Protein 2D1X (pdb70)

Foldseek 3Di:
DVFAWKWFFCAWDDDPDLQADTDHGRWMWTPWDCPDQAWIWTDTPRHTHIDGPVRIGTDD/DQAWKWFFCAFDDAPDLQDDTDHGGWMWTPWACPDPAWIWTDTPRHTHIDGPVRIGTDD/DVVPDPPDQAFKWFFCAWDDDPDLQADTDHGGWMWTPWDDPDQFWIWTDTPNRTHIDGPVRIGGDD/DFAWKWFFCAWDDDPDLQADTDHGRWMWTPWAPPDDFWIWTDTPRHTHIDGPVRIGTDD/DDDDDDDDD/DDDDDDDDD

Nearest PDB structures (foldseek):
  2d1x-assembly1_A  TM=1.017E+00  e=1.044E-11  Homo sapiens
  2d1x-assembly2_C  TM=9.959E-01  e=6.341E-11  Homo sapiens
  5nxj-assembly6_F  TM=9.902E-01  e=7.158E-10  Mus musculus
  3ulr-assembly1_B  TM=9.628E-01  e=5.400E-10  Mus musculus
  1x69-assembly1_A  TM=9.406E-01  e=1.408E-09  Homo sapiens

Solvent-accessible surface area: 13620 Å² total; per-residue (Å²): 166,142,105,28,77,19,1,12,3,71,69,53,8,76,29,18,28,106,38,11,3,36,3,67,58,114,27,98,0,20,17,7,47,67,37,36,54,9,8,20,27,0,17,2,123,38,112,29,0,25,0,0,13,53,5,12,84,84,135,223,180,109,50,66,16,0,19,4,66,64,52,9,77,24,26,32,152,85,18,3,38,2,68,57,123,30,89,0,20,59,9,73,100,87,63,136,14,11,30,77,0,45,3,119,72,166,116,3,29,0,0,10,60,1,9,81,79,133,165,82,135,69,25,70,84,138,99,112,38,79,18,1,18,3,71,70,53,9,68,28,25,31,103,30,13,2,39,2,66,56,118,28,97,0,18,22,10,59,100,78,76,150,10,5,32,28,0,22,2,122,43,118,10,0,8,0,0,10,51,4,11,78,89,140,160,169,114,41,72,18,1,13,3,70,69,53,9,80,24,25,32,156,89,20,3,36,2,70,60,116,29,93,0,19,58,10,68,100,81,61,147,12,11,31,85,0,46,2,129,73,174,114,4,43,0,0,12,62,0,11,73,81,132,169,136,31,54,34,0,37,54,47,108,152,28,51,27,1,35,58,47,112

Structure (mmCIF, N/CA/C/O backbone):
data_2D1X
#
_entry.id   2D1X
#
_cell.length_a   71.450
_cell.length_b   132.140
_cell.length_c   61.200
_cell.angle_alpha   90.00
_cell.angle_beta   90.00
_cell.angle_gamma   90.00
#
_symmetry.space_group_name_H-M   'C 2 2 21'
#
loop_
_entity.id
_entity.type
_entity.pdbx_description
1 polymer 'cortactin isoform a'
2 polymer 'proline rich region from development and differentiation enhancing factor 1'
3 non-polymer 'SULFATE ION'
4 water water
#
loop_
_atom_site.group_PDB
_atom_site.id
_atom_site.type_symbol
_atom_site.label_atom_id
_atom_site.label_alt_id
_atom_site.label_comp_id
_atom_site.label_asym_id
_atom_site.label_entity_id
_atom_site.label_seq_id
_atom_site.pdbx_PDB_ins_code
_atom_site.Cartn_x
_atom_site.Cartn_y
_atom_site.Cartn_z
_atom_site.occupancy
_atom_site.B_iso_or_equiv
_atom_site.auth_seq_id
_atom_site.auth_comp_id
_atom_site.auth_asym_id
_atom_site.auth_atom_id
_atom_site.pdbx_PDB_model_num
ATOM 1 N N . ASN A 1 7 ? 12.507 34.468 15.899 1.00 60.40 2 ASN A N 1
ATOM 2 C CA . ASN A 1 7 ? 13.444 34.918 14.832 1.00 59.52 2 ASN A CA 1
ATOM 3 C C . ASN A 1 7 ? 14.524 35.838 15.400 1.00 57.72 2 ASN A C 1
ATOM 4 O O . ASN A 1 7 ? 14.224 36.778 16.138 1.00 58.70 2 ASN A O 1
ATOM 9 N N . ASP A 1 8 ? 15.779 35.566 15.051 1.00 55.24 3 ASP A N 1
ATOM 10 C CA . ASP A 1 8 ? 16.903 36.361 15.542 1.00 52.44 3 ASP A CA 1
ATOM 11 C C . ASP A 1 8 ? 16.691 37.855 15.335 1.00 48.71 3 ASP A C 1
ATOM 12 O O . ASP A 1 8 ? 17.100 38.664 16.169 1.00 48.21 3 ASP A O 1
ATOM 17 N N . LEU A 1 9 ? 16.063 38.221 14.219 1.00 43.92 4 LEU A N 1
ATOM 18 C CA . LEU A 1 9 ? 15.812 39.629 13.930 1.00 39.14 4 LEU A CA 1
ATOM 19 C C . LEU A 1 9 ? 14.469 40.094 14.492 1.00 37.99 4 LEU A C 1
ATOM 20 O O . LEU A 1 9 ? 14.211 41.295 14.565 1.00 37.27 4 LEU A O 1
ATOM 25 N N . GLY A 1 10 ? 13.620 39.143 14.885 1.00 34.73 5 GLY A N 1
ATOM 26 C CA . GLY A 1 10 ? 12.321 39.486 15.438 1.00 32.07 5 GLY A CA 1
ATOM 27 C C . GLY A 1 10 ? 11.504 40.382 14.526 1.00 31.53 5 GLY A C 1
ATOM 28 O O . GLY A 1 10 ? 11.508 40.210 13.305 1.00 32.40 5 GLY A O 1
ATOM 29 N N . ILE A 1 11 ? 10.790 41.339 15.105 1.00 29.62 6 ILE A N 1
ATOM 30 C CA . ILE A 1 11 ? 9.981 42.249 14.300 1.00 29.42 6 ILE A CA 1
ATOM 31 C C . ILE A 1 11 ? 10.898 43.275 13.634 1.00 30.31 6 ILE A C 1
ATOM 32 O O . ILE A 1 11 ? 11.663 43.965 14.317 1.00 30.19 6 ILE A O 1
ATOM 37 N N . THR A 1 12 ? 10.816 43.372 12.308 1.00 28.65 7 THR A N 1
ATOM 38 C CA . THR A 1 12 ? 11.653 44.299 11.552 1.00 29.23 7 THR A CA 1
ATOM 39 C C . THR A 1 12 ? 10.844 45.366 10.821 1.00 28.96 7 THR A C 1
ATOM 40 O O . THR A 1 12 ? 9.643 45.213 10.591 1.00 27.90 7 THR A O 1
ATOM 44 N N . ALA A 1 13 ? 11.526 46.441 10.438 1.00 28.38 8 ALA A N 1
ATOM 45 C CA . ALA A 1 13 ? 10.892 47.539 9.720 1.00 27.31 8 ALA A CA 1
ATOM 46 C C . ALA A 1 13 ? 11.934 48.303 8.924 1.00 27.02 8 ALA A C 1
ATOM 47 O O . ALA A 1 13 ? 13.139 48.156 9.153 1.00 26.43 8 ALA A O 1
ATOM 49 N N . VAL A 1 14 ? 11.462 49.122 7.991 1.00 26.60 9 VAL A N 1
ATOM 50 C CA . VAL A 1 14 ? 12.340 49.937 7.169 1.00 27.98 9 VAL A CA 1
ATOM 51 C C . VAL A 1 14 ? 12.070 51.412 7.463 1.00 28.89 9 VAL A 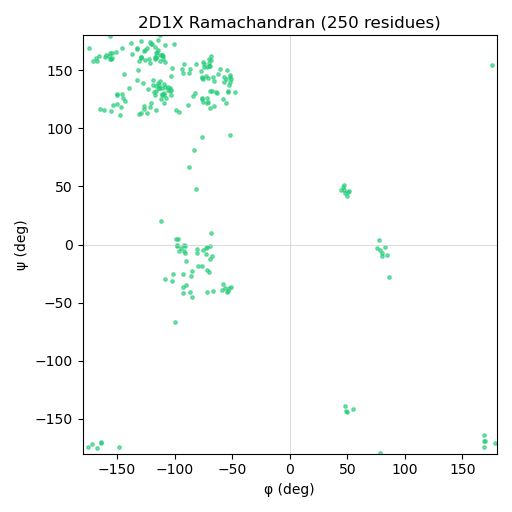C 1
ATOM 52 O O . VAL A 1 14 ? 10.918 51.846 7.508 1.00 30.65 9 VAL A O 1
ATOM 56 N N . ALA A 1 15 ? 13.138 52.172 7.691 1.00 27.67 10 ALA A N 1
ATOM 57 C CA . ALA A 1 15 ? 13.016 53.595 7.972 1.00 25.92 10 ALA A CA 1
ATOM 58 C C . ALA A 1 15 ? 12.437 54.338 6.773 1.00 25.38 10 ALA A C 1
ATOM 59 O O . ALA A 1 15 ? 12.893 54.160 5.641 1.00 23.98 10 ALA A O 1
ATOM 61 N N . LEU A 1 16 ? 11.434 55.173 7.036 1.00 25.08 11 LEU A N 1
ATOM 62 C CA . LEU A 1 16 ? 10.780 55.973 6.004 1.00 26.58 11 LEU A CA 1
ATOM 63 C C . LEU A 1 16 ? 11.481 57.328 5.848 1.00 28.80 11 LEU A C 1
ATOM 64 O O . LEU A 1 16 ? 11.589 57.865 4.746 1.00 30.19 11 LEU A O 1
ATOM 69 N N . TYR A 1 17 ? 11.971 57.868 6.960 1.00 30.55 12 TYR A N 1
ATOM 70 C CA . TYR A 1 17 ? 12.619 59.173 6.961 1.00 29.64 12 TYR A CA 1
ATOM 71 C C . TYR A 1 17 ? 13.863 59.192 7.827 1.00 29.97 12 TYR A C 1
ATOM 72 O O . TYR A 1 17 ? 14.152 58.233 8.543 1.00 29.81 12 TYR A O 1
ATOM 81 N N . ASP A 1 18 ? 14.589 60.304 7.767 1.00 30.98 13 ASP A N 1
ATOM 82 C CA . ASP A 1 18 ? 15.782 60.479 8.578 1.00 32.17 13 ASP A CA 1
ATOM 83 C C . ASP A 1 18 ? 15.354 60.783 10.007 1.00 32.12 13 ASP A C 1
ATOM 84 O O . ASP A 1 18 ? 14.345 61.460 10.238 1.00 29.20 13 ASP A O 1
ATOM 89 N N . TYR A 1 19 ? 16.115 60.263 10.964 1.00 31.54 14 TYR A N 1
ATOM 90 C CA . TYR A 1 19 ? 15.857 60.540 12.367 1.00 30.86 14 TYR A CA 1
ATOM 91 C C . TYR A 1 19 ? 17.185 60.592 13.101 1.00 30.48 14 TYR A C 1
ATOM 92 O O . TYR A 1 19 ? 18.011 59.695 12.967 1.00 29.20 14 TYR A O 1
ATOM 101 N N . GLN A 1 20 ? 17.383 61.663 13.859 1.00 31.43 15 GLN A N 1
ATOM 102 C CA . GLN A 1 20 ? 18.601 61.860 14.634 1.00 31.84 15 GLN A CA 1
ATOM 103 C C . GLN A 1 20 ? 18.308 61.696 16.114 1.00 30.96 15 GLN A C 1
ATOM 104 O O . GLN A 1 20 ? 17.473 62.410 16.673 1.00 29.50 15 GLN A O 1
ATOM 110 N N . ALA A 1 21 ? 19.001 60.754 16.743 1.00 30.39 16 ALA A N 1
ATOM 111 C CA . ALA A 1 21 ? 18.829 60.504 18.162 1.00 31.53 16 ALA A CA 1
ATOM 112 C C . ALA A 1 21 ? 19.029 61.811 18.915 1.00 33.18 16 ALA A C 1
ATOM 113 O O . ALA A 1 21 ? 19.987 62.536 18.663 1.00 32.37 16 ALA A O 1
ATOM 115 N N . ALA A 1 22 ? 18.113 62.116 19.825 1.00 37.31 17 ALA A N 1
ATOM 116 C CA . ALA A 1 22 ? 18.197 63.339 20.615 1.00 40.65 17 ALA A CA 1
ATOM 117 C C . ALA A 1 22 ? 18.474 62.954 22.055 1.00 43.78 17 ALA A C 1
ATOM 118 O O . ALA A 1 22 ? 18.231 63.734 22.976 1.00 45.55 17 ALA A O 1
ATOM 120 N N . GLY A 1 23 ? 18.982 61.737 22.234 1.00 46.06 18 GLY A N 1
ATOM 121 C CA . GLY A 1 23 ? 19.293 61.231 23.557 1.00 47.15 18 GLY A CA 1
ATOM 122 C C . GLY A 1 23 ? 20.050 59.920 23.457 1.00 48.43 18 GLY A C 1
ATOM 123 O O . GLY A 1 23 ? 19.979 59.230 22.438 1.00 48.29 18 GLY A O 1
ATOM 124 N N . ASP A 1 24 ? 20.776 59.572 24.513 1.00 49.28 19 ASP A N 1
ATOM 125 C CA . ASP A 1 24 ? 21.550 58.335 24.534 1.00 49.76 19 ASP A CA 1
ATOM 126 C C . ASP A 1 24 ? 20.638 57.105 24.582 1.00 47.00 19 ASP A C 1
ATOM 127 O O . ASP A 1 24 ? 21.087 55.977 24.374 1.00 48.93 19 ASP A O 1
ATOM 132 N N . ASP A 1 25 ? 19.356 57.335 24.848 1.00 42.03 20 ASP A N 1
ATOM 133 C CA . ASP A 1 25 ? 18.364 56.267 24.917 1.00 37.93 20 ASP A CA 1
ATOM 134 C C . ASP A 1 25 ? 17.686 56.039 23.564 1.00 34.28 20 ASP A C 1
ATOM 135 O O . ASP A 1 25 ? 16.828 55.164 23.432 1.00 31.66 20 ASP A O 1
ATOM 140 N N . GLU A 1 26 ? 18.091 56.825 22.568 1.00 31.35 21 GLU A N 1
ATOM 141 C CA . GLU A 1 26 ? 17.530 56.765 21.220 1.00 29.10 21 GLU A CA 1
ATOM 142 C C . GLU A 1 26 ? 18.548 56.337 20.180 1.00 29.68 21 GLU A C 1
ATOM 143 O O . GLU A 1 26 ? 19.750 56.366 20.429 1.00 28.92 21 GLU A O 1
ATOM 149 N N . ILE A 1 27 ? 18.052 55.962 19.003 1.00 29.37 22 ILE A N 1
ATOM 150 C CA . ILE A 1 27 ? 18.910 55.571 17.891 1.00 29.25 22 ILE A CA 1
ATOM 151 C C . ILE A 1 27 ? 18.627 56.491 16.705 1.00 31.01 22 ILE A C 1
ATOM 152 O O . ILE A 1 27 ? 17.703 57.318 16.750 1.00 30.84 22 ILE A O 1
ATOM 157 N N . SER A 1 28 ? 19.417 56.345 15.646 1.00 31.15 23 SER A N 1
ATOM 158 C CA . SER A 1 28 ? 19.256 57.170 14.451 1.00 29.95 23 SER A CA 1
ATOM 159 C C . SER A 1 28 ? 19.241 56.304 13.208 1.00 28.78 23 SER A C 1
ATOM 160 O O . SER A 1 28 ? 19.757 55.194 13.216 1.00 30.24 23 SER A O 1
ATOM 163 N N . PHE A 1 29 ? 18.659 56.820 12.133 1.00 28.13 24 PHE A N 1
ATOM 164 C CA . PHE A 1 29 ? 18.631 56.091 10.880 1.00 28.97 24 PHE A CA 1
ATOM 165 C C . PHE A 1 29 ? 18.372 56.987 9.680 1.00 30.88 24 PHE A C 1
ATOM 166 O O . PHE A 1 29 ? 17.918 58.124 9.829 1.00 31.39 24 PHE A O 1
ATOM 174 N N . ASP A 1 30 ? 18.705 56.469 8.498 1.00 31.72 25 ASP A N 1
ATOM 175 C CA . ASP A 1 30 ? 18.500 57.165 7.235 1.00 33.12 25 ASP A CA 1
ATOM 176 C C . ASP A 1 30 ? 17.393 56.412 6.511 1.00 32.86 25 ASP A C 1
ATOM 177 O O . ASP A 1 30 ? 17.139 55.246 6.809 1.00 33.05 25 ASP A O 1
ATOM 182 N N . PRO A 1 31 ? 16.721 57.063 5.546 1.00 34.18 26 PRO A N 1
ATOM 183 C CA . PRO A 1 31 ? 15.656 56.356 4.827 1.00 33.36 26 PRO A CA 1
ATOM 184 C C . PRO A 1 31 ? 16.211 55.025 4.309 1.00 34.77 26 PRO A C 1
ATOM 185 O O . PRO A 1 31 ? 17.390 54.939 3.964 1.00 34.23 26 PRO A O 1
ATOM 189 N N . ASP A 1 32 ? 15.368 53.995 4.276 1.00 36.12 27 ASP A N 1
ATOM 190 C CA . ASP A 1 32 ? 15.759 52.667 3.795 1.00 36.83 27 ASP A CA 1
ATOM 191 C C . ASP A 1 32 ? 16.617 51.853 4.754 1.00 35.27 27 ASP A C 1
ATOM 192 O O . ASP A 1 32 ? 16.976 50.720 4.450 1.00 34.59 27 ASP A O 1
ATOM 197 N N . ASP A 1 33 ? 16.974 52.425 5.896 1.00 34.33 28 ASP A N 1
ATOM 198 C CA . ASP A 1 33 ? 17.748 51.671 6.873 1.00 31.85 28 ASP A CA 1
ATOM 199 C C . ASP A 1 33 ? 16.777 50.636 7.417 1.00 30.94 28 ASP A C 1
ATOM 200 O O . ASP A 1 33 ? 15.558 50.812 7.309 1.00 29.10 28 ASP A O 1
ATOM 205 N N . ILE A 1 34 ? 17.319 49.571 8.002 1.00 30.08 29 ILE A N 1
ATOM 206 C CA . ILE A 1 34 ? 16.520 48.488 8.571 1.00 28.12 29 ILE A CA 1
ATOM 207 C C . ILE A 1 34 ? 16.565 48.469 10.105 1.00 27.63 29 ILE A C 1
ATOM 208 O O . ILE A 1 34 ? 17.640 48.523 10.698 1.00 28.29 29 ILE A O 1
ATOM 213 N N . ILE A 1 35 ? 15.398 48.399 10.741 1.00 26.73 30 ILE A N 1
ATOM 214 C CA . ILE A 1 35 ? 15.316 48.329 12.203 1.00 24.53 30 ILE A CA 1
ATOM 215 C C . ILE A 1 35 ? 14.853 46.919 12.557 1.00 23.36 30 ILE A C 1
ATOM 216 O O . ILE A 1 35 ? 13.859 46.433 12.024 1.00 25.20 30 ILE A O 1
ATOM 221 N N . THR A 1 36 ? 15.574 46.252 13.447 1.00 22.83 31 THR A N 1
ATOM 222 C CA . THR A 1 36 ? 15.212 44.891 13.820 1.00 24.85 31 THR A CA 1
ATOM 223 C C . THR A 1 36 ? 14.925 44.759 15.311 1.00 26.99 31 THR A C 1
ATOM 224 O O . THR A 1 36 ? 15.148 45.694 16.085 1.00 26.56 31 THR A O 1
ATOM 228 N N . ASN A 1 37 ? 14.441 43.580 15.694 1.00 27.70 32 ASN A N 1
ATOM 229 C CA . ASN A 1 37 ? 14.120 43.255 17.075 1.00 29.53 32 ASN A CA 1
ATOM 230 C C . ASN A 1 37 ? 13.252 44.321 17.713 1.00 31.91 32 ASN A C 1
ATOM 231 O O . ASN A 1 37 ? 13.441 44.698 18.870 1.00 34.05 32 ASN A O 1
ATOM 236 N N . ILE A 1 38 ? 12.281 44.795 16.944 1.00 32.66 33 ILE A N 1
ATOM 237 C CA . ILE A 1 38 ? 11.375 45.823 17.408 1.00 32.21 33 ILE A CA 1
ATOM 238 C C . ILE A 1 38 ? 10.442 45.397 18.539 1.00 35.06 33 ILE A C 1
ATOM 239 O O . ILE A 1 38 ? 9.976 44.258 18.601 1.00 35.20 33 ILE A O 1
ATOM 244 N N . GLU A 1 39 ? 10.183 46.345 19.430 1.00 36.82 34 GLU A N 1
ATOM 245 C CA . GLU A 1 39 ? 9.275 46.160 20.548 1.00 38.65 34 GLU A CA 1
ATOM 246 C C . GLU A 1 39 ? 8.348 47.370 20.513 1.00 37.36 34 GLU A C 1
ATOM 247 O O . GLU A 1 39 ? 8.781 48.499 20.735 1.00 34.90 34 GLU A O 1
ATOM 253 N N . MET A 1 40 ? 7.080 47.124 20.204 1.00 38.00 35 MET A N 1
ATOM 254 C CA . MET A 1 40 ? 6.079 48.180 20.121 1.00 41.22 35 MET A CA 1
ATOM 255 C C . MET A 1 40 ? 5.555 48.465 21.527 1.00 42.40 35 MET A C 1
ATOM 256 O O . MET A 1 40 ? 4.490 47.988 21.908 1.00 43.01 35 MET A O 1
ATOM 261 N N . ILE A 1 41 ? 6.316 49.255 22.284 1.00 44.55 36 ILE A N 1
ATOM 262 C CA . ILE A 1 41 ? 5.975 49.579 23.664 1.00 47.46 36 ILE A CA 1
ATOM 263 C C . ILE A 1 41 ? 4.871 50.609 23.860 1.00 48.58 36 ILE A C 1
ATOM 264 O O . ILE A 1 41 ? 4.297 50.703 24.941 1.00 49.73 36 ILE A O 1
ATOM 269 N N . ASP A 1 42 ? 4.586 51.384 22.822 1.00 49.78 37 ASP A N 1
ATOM 270 C CA . ASP A 1 42 ? 3.511 52.366 22.851 1.00 52.07 37 ASP A CA 1
ATOM 271 C C . ASP A 1 42 ? 3.385 52.975 21.467 1.00 52.77 37 ASP A C 1
ATOM 272 O O . ASP A 1 42 ? 4.236 52.749 20.609 1.00 53.57 37 ASP A O 1
ATOM 277 N N . ASP A 1 43 ? 2.310 53.722 21.243 1.00 52.51 38 ASP A N 1
ATOM 278 C CA . ASP A 1 43 ? 2.048 54.332 19.944 1.00 50.89 38 ASP A CA 1
ATOM 279 C C . ASP A 1 43 ? 3.019 55.436 19.544 1.00 49.68 38 ASP A C 1
ATOM 280 O O . ASP A 1 43 ? 3.002 55.896 18.402 1.00 52.21 38 ASP A O 1
ATOM 285 N N . GLY A 1 44 ? 3.867 55.866 20.469 1.00 46.10 39 GLY A N 1
ATOM 286 C CA . GLY A 1 44 ? 4.807 56.916 20.127 1.00 43.05 39 GLY A CA 1
ATOM 287 C C . GLY A 1 44 ? 6.194 56.387 19.818 1.00 40.27 39 GLY A C 1
ATOM 288 O O . GLY A 1 44 ? 6.658 56.445 18.683 1.00 38.88 39 GLY A O 1
ATOM 289 N N . TRP A 1 45 ? 6.846 55.845 20.839 1.00 37.67 40 TRP A N 1
ATOM 290 C CA . TRP A 1 45 ? 8.195 55.334 20.699 1.00 34.66 40 TRP A CA 1
ATOM 291 C C . TRP A 1 45 ? 8.328 53.836 20.800 1.00 34.75 40 TRP A C 1
ATOM 292 O O . TRP A 1 45 ? 7.769 53.205 21.695 1.00 34.64 40 TRP A O 1
ATOM 303 N N . TRP A 1 46 ? 9.097 53.274 19.878 1.00 33.92 41 TRP A N 1
ATOM 304 C CA . TRP A 1 46 ? 9.352 51.851 19.880 1.00 31.78 41 TRP A CA 1
ATOM 305 C C . TRP A 1 46 ? 10.813 51.637 20.191 1.00 31.00 41 TRP A C 1
ATOM 306 O O . TRP A 1 46 ? 11.633 52.552 20.089 1.00 30.35 41 TRP A O 1
ATOM 317 N N . ARG A 1 47 ? 11.120 50.412 20.576 1.00 29.86 42 ARG A N 1
ATOM 318 C CA . ARG A 1 47 ? 12.470 50.030 20.906 1.00 31.29 42 ARG A CA 1
ATOM 319 C C . ARG A 1 47 ? 12.915 49.046 19.840 1.00 29.53 42 ARG A C 1
ATOM 320 O O . ARG A 1 47 ? 12.128 48.214 19.391 1.00 27.66 42 ARG A O 1
ATOM 328 N N . GLY A 1 48 ? 14.173 49.159 19.427 1.00 29.34 43 GLY A N 1
ATOM 329 C CA . GLY A 1 48 ? 14.704 48.269 18.415 1.00 28.79 43 GLY A CA 1
ATOM 330 C C . GLY A 1 48 ? 16.181 48.482 18.175 1.00 28.27 43 GLY A C 1
ATOM 331 O O . GLY A 1 48 ? 16.824 49.264 18.872 1.00 30.01 43 GLY A O 1
ATOM 332 N N . VAL A 1 49 ? 16.723 47.788 17.181 1.00 27.88 44 VAL A N 1
ATOM 333 C CA . VAL A 1 49 ? 18.139 47.902 16.862 1.00 26.98 44 VAL A CA 1
ATOM 334 C C . VAL A 1 49 ? 18.323 48.419 15.443 1.00 26.20 44 VAL A C 1
ATOM 335 O O . VAL A 1 49 ? 17.571 48.069 14.541 1.00 25.43 44 VAL A O 1
ATOM 339 N N . CYS A 1 50 ? 19.320 49.270 15.257 1.00 27.53 45 CYS A N 1
ATOM 340 C CA . CYS A 1 50 ? 19.611 49.810 13.935 1.00 29.53 45 CYS A CA 1
ATOM 341 C C . CYS A 1 50 ? 21.103 50.100 13.861 1.00 29.35 45 CYS A C 1
ATOM 342 O O . CYS A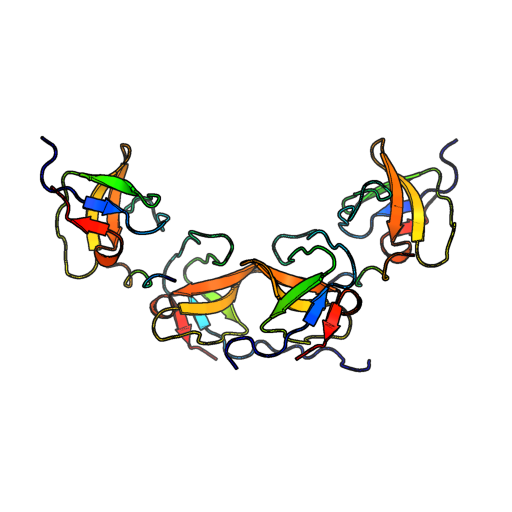 1 50 ? 21.640 50.860 14.669 1.00 29.99 45 CYS A O 1
ATOM 345 N N . LYS A 1 51 ? 21.766 49.466 12.901 1.00 30.78 46 LYS A N 1
ATOM 346 C CA . LYS A 1 51 ? 23.202 49.633 12.703 1.00 33.09 46 LYS A CA 1
ATOM 347 C C . LYS A 1 51 ? 24.012 49.519 13.994 1.00 34.42 46 LYS A C 1
ATOM 348 O O . LYS A 1 51 ? 24.830 50.385 14.311 1.00 33.91 46 LYS A O 1
ATOM 354 N N . GLY A 1 52 ? 23.769 48.442 14.733 1.00 35.41 47 GLY A N 1
ATOM 355 C CA . GLY A 1 52 ? 24.497 48.202 15.964 1.00 38.09 47 GLY A CA 1
ATOM 356 C C . GLY A 1 52 ? 24.054 49.001 17.171 1.00 40.06 47 GLY A C 1
ATOM 357 O O . GLY A 1 52 ? 24.562 48.785 18.269 1.00 40.99 47 GLY A O 1
ATOM 358 N N . ARG A 1 53 ? 23.112 49.920 16.984 1.00 41.36 48 ARG A N 1
ATOM 359 C CA . ARG A 1 53 ? 22.636 50.738 18.095 1.00 40.91 48 ARG A CA 1
ATOM 360 C C . ARG A 1 53 ? 21.283 50.282 18.618 1.00 39.53 48 ARG A C 1
ATOM 361 O O . ARG A 1 53 ? 20.354 50.031 17.848 1.00 38.25 48 ARG A O 1
ATOM 369 N N . TYR A 1 54 ? 21.197 50.182 19.941 1.00 38.21 49 TYR A N 1
ATOM 370 C CA . TYR A 1 54 ? 19.992 49.760 20.645 1.00 36.16 49 TYR A CA 1
ATOM 371 C C . TYR A 1 54 ? 19.287 50.970 21.270 1.00 34.28 49 TYR A C 1
ATOM 372 O O . TYR A 1 54 ? 19.915 51.748 21.988 1.00 31.11 49 TYR A O 1
ATOM 381 N N . GLY A 1 55 ? 17.990 51.132 21.012 1.00 32.32 50 GLY A N 1
ATOM 382 C CA . GLY A 1 55 ? 17.292 52.265 21.598 1.00 29.13 50 GLY A CA 1
ATOM 383 C C . GLY A 1 55 ? 15.887 52.563 21.113 1.00 30.04 50 GLY A C 1
ATOM 384 O O . GLY A 1 55 ? 15.265 51.769 20.407 1.00 30.70 50 GLY A O 1
ATOM 385 N N . LEU A 1 56 ? 15.385 53.731 21.508 1.00 29.79 51 LEU A N 1
ATOM 386 C CA . LEU A 1 56 ? 14.047 54.170 21.141 1.00 27.94 51 LEU A CA 1
ATOM 387 C C . LEU A 1 56 ? 14.053 54.999 19.863 1.00 27.37 51 LEU A C 1
ATOM 388 O O . LEU A 1 56 ? 15.055 55.615 19.506 1.00 26.41 51 LEU A O 1
ATOM 393 N N . PHE A 1 57 ? 12.915 55.012 19.182 1.00 25.65 52 PHE A N 1
ATOM 394 C CA . PHE A 1 57 ? 12.771 55.772 17.953 1.00 24.81 52 PHE A CA 1
ATOM 395 C C . PHE A 1 57 ? 11.280 55.996 17.696 1.00 25.09 52 PHE A C 1
ATOM 396 O O . PHE A 1 57 ? 10.430 55.314 18.275 1.00 24.69 52 PHE A O 1
ATOM 404 N N . PRO A 1 58 ? 10.942 56.956 16.828 1.00 24.84 53 PRO A N 1
ATOM 405 C CA . PRO A 1 58 ? 9.531 57.223 16.535 1.00 26.00 53 PRO A CA 1
ATOM 406 C C . PRO A 1 58 ? 8.907 56.107 15.700 1.00 26.92 53 PRO A C 1
ATOM 407 O O . PRO A 1 58 ? 9.378 55.813 14.605 1.00 29.45 53 PRO A O 1
ATOM 411 N N . ALA A 1 59 ? 7.849 55.494 16.215 1.00 27.50 54 ALA A N 1
ATOM 412 C CA . ALA A 1 59 ? 7.169 54.416 15.511 1.00 29.29 54 ALA A CA 1
ATOM 413 C C . ALA A 1 59 ? 6.697 54.850 14.124 1.00 30.85 54 ALA A C 1
ATOM 414 O O . ALA A 1 59 ? 6.752 54.075 13.168 1.00 32.51 54 ALA A O 1
ATOM 416 N N . ASN A 1 60 ? 6.242 56.096 14.023 1.00 29.88 55 ASN A N 1
ATOM 417 C CA . ASN A 1 60 ? 5.734 56.659 12.777 1.00 28.90 55 ASN A CA 1
ATOM 418 C C . ASN A 1 60 ? 6.809 56.961 11.722 1.00 27.86 55 ASN A C 1
ATOM 419 O O . ASN A 1 60 ? 6.499 57.398 10.612 1.00 26.44 55 ASN A O 1
ATOM 424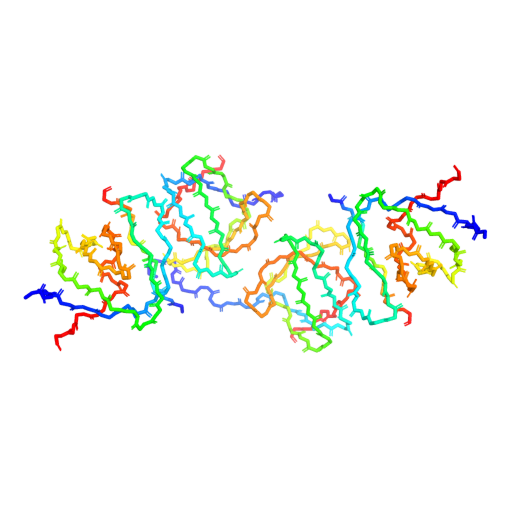 N N . TYR A 1 61 ? 8.069 56.720 12.061 1.00 26.57 56 TYR A N 1
ATOM 425 C CA . TYR A 1 61 ? 9.159 56.982 11.126 1.00 26.32 56 TYR A CA 1
ATOM 426 C C . TYR A 1 61 ? 9.627 55.730 10.397 1.00 26.98 56 TYR A C 1
ATOM 427 O O . TYR A 1 61 ? 10.602 55.766 9.640 1.00 27.12 56 TYR A O 1
ATOM 436 N N . VAL A 1 62 ? 8.930 54.623 10.625 1.00 25.69 57 VAL A N 1
ATOM 437 C CA . VAL A 1 62 ? 9.289 53.361 9.999 1.00 27.25 57 VAL A CA 1
ATOM 438 C C . VAL A 1 62 ? 8.037 52.649 9.505 1.00 30.02 57 VAL A C 1
ATOM 439 O O . VAL A 1 62 ? 6.921 52.999 9.893 1.00 30.08 57 VAL A O 1
ATOM 443 N N . GLU A 1 63 ? 8.221 51.660 8.636 1.00 32.56 58 GLU A N 1
ATOM 444 C CA . GLU A 1 63 ? 7.095 50.876 8.146 1.00 33.16 58 GLU A CA 1
ATOM 445 C C . GLU A 1 63 ? 7.406 49.402 8.371 1.00 33.30 58 GLU A C 1
ATOM 446 O O . GLU A 1 63 ? 8.393 48.883 7.848 1.00 34.36 58 GLU A O 1
ATOM 452 N N . LEU A 1 64 ? 6.574 48.734 9.162 1.00 31.70 59 LEU A N 1
ATOM 453 C CA . LEU A 1 64 ? 6.774 47.320 9.429 1.00 32.61 59 LEU A CA 1
ATOM 454 C C . LEU A 1 64 ? 6.904 46.551 8.114 1.00 34.10 59 LEU A C 1
ATOM 455 O O . LEU A 1 64 ? 6.168 46.796 7.161 1.00 33.06 59 LEU A O 1
ATOM 460 N N . ARG A 1 65 ? 7.856 45.629 8.068 1.00 36.48 60 ARG A N 1
ATOM 461 C CA . ARG A 1 65 ? 8.101 44.843 6.868 1.00 40.40 60 ARG A CA 1
ATOM 462 C C . ARG A 1 65 ? 8.900 43.613 7.269 1.00 43.55 60 ARG A C 1
ATOM 463 O O . ARG A 1 65 ? 10.036 43.727 7.733 1.00 43.74 60 ARG A O 1
ATOM 471 N N . GLN A 1 66 ? 8.299 42.439 7.102 1.00 47.97 61 GLN A N 1
ATOM 472 C CA . GLN A 1 66 ? 8.964 41.197 7.468 1.00 52.73 61 GLN A CA 1
ATOM 473 C C . GLN A 1 66 ? 9.815 40.689 6.303 1.00 53.32 61 GLN A C 1
ATOM 474 O O . GLN A 1 66 ? 9.509 41.047 5.143 1.00 53.18 61 GLN A O 1
ATOM 481 N N . ASP B 1 8 ? 10.446 92.595 15.834 1.00 46.99 3 ASP B N 1
ATOM 482 C CA . ASP B 1 8 ? 11.803 92.100 15.445 1.00 48.14 3 ASP B CA 1
ATOM 483 C C . ASP B 1 8 ? 12.004 90.617 15.704 1.00 45.99 3 ASP B C 1
ATOM 484 O O . ASP B 1 8 ? 12.560 89.907 14.867 1.00 46.37 3 ASP B O 1
ATOM 489 N N . LEU B 1 9 ? 11.578 90.151 16.872 1.00 42.65 4 LEU B N 1
ATOM 490 C CA . LEU B 1 9 ? 11.726 88.741 17.188 1.00 40.33 4 LEU B CA 1
ATOM 491 C C . LEU B 1 9 ? 10.480 87.979 16.758 1.00 39.16 4 LEU B C 1
ATOM 492 O O . LEU B 1 9 ? 10.414 86.757 16.896 1.00 39.62 4 LEU B O 1
ATOM 497 N N . GLY B 1 10 ? 9.507 88.718 16.223 1.00 37.32 5 GLY B N 1
ATOM 498 C CA . GLY B 1 10 ? 8.263 88.130 15.758 1.00 34.62 5 GLY B CA 1
ATOM 499 C C . GLY B 1 10 ? 7.621 87.205 16.770 1.00 34.97 5 GLY B C 1
ATOM 500 O O . GLY B 1 10 ? 7.677 87.451 17.971 1.00 35.02 5 GLY B O 1
ATOM 501 N N . ILE B 1 11 ? 7.008 86.134 16.280 1.00 34.29 6 ILE B N 1
ATOM 502 C CA . ILE B 1 11 ? 6.363 85.155 17.143 1.00 34.99 6 ILE B CA 1
ATOM 503 C C . ILE B 1 11 ? 7.467 84.307 17.773 1.00 34.44 6 ILE B C 1
ATOM 504 O O . ILE B 1 11 ? 8.308 83.745 17.070 1.00 34.03 6 ILE B O 1
ATOM 509 N N . THR B 1 12 ? 7.463 84.217 19.099 1.00 33.79 7 THR B N 1
ATOM 510 C CA . THR B 1 12 ? 8.487 83.465 19.810 1.00 30.78 7 THR B CA 1
ATOM 511 C C . THR B 1 12 ? 7.936 82.260 20.563 1.00 30.32 7 THR B C 1
ATOM 512 O O . THR B 1 12 ? 6.737 82.162 20.835 1.00 28.58 7 THR B O 1
ATOM 516 N N . ALA B 1 13 ? 8.831 81.340 20.896 1.00 29.51 8 ALA B N 1
ATOM 517 C CA . ALA B 1 13 ? 8.458 80.132 21.608 1.00 29.84 8 ALA B CA 1
ATOM 518 C C . ALA B 1 13 ? 9.651 79.608 22.394 1.00 31.23 8 ALA B C 1
ATOM 519 O O . ALA B 1 13 ? 10.792 80.024 22.175 1.00 32.60 8 ALA B O 1
ATOM 521 N N . VAL B 1 14 ? 9.382 78.701 23.319 1.00 31.00 9 VAL B N 1
ATOM 522 C CA . VAL B 1 14 ? 10.444 78.104 24.103 1.00 34.20 9 VAL B CA 1
ATOM 523 C C . VAL B 1 14 ? 10.429 76.608 23.821 1.00 33.66 9 VAL B C 1
ATOM 524 O O . VAL B 1 14 ? 9.366 75.997 23.742 1.00 35.27 9 VAL B O 1
ATOM 528 N N . ALA B 1 15 ? 11.606 76.020 23.651 1.00 34.80 10 ALA B N 1
ATOM 529 C CA . ALA B 1 15 ? 11.696 74.592 23.372 1.00 34.80 10 ALA B CA 1
ATOM 530 C C . ALA B 1 15 ? 11.286 73.776 24.594 1.00 34.99 10 ALA B C 1
ATOM 531 O O . ALA B 1 15 ? 11.735 74.033 25.714 1.00 34.06 10 ALA B O 1
ATOM 533 N N . LEU B 1 16 ? 10.428 72.791 24.368 1.00 36.48 11 LEU B N 1
ATOM 534 C CA . LEU B 1 16 ? 9.956 71.924 25.440 1.00 37.34 11 LEU B CA 1
ATOM 535 C C . LEU B 1 16 ? 10.826 70.682 25.546 1.00 38.69 11 LEU B C 1
ATOM 536 O O . LEU B 1 16 ? 11.097 70.193 26.646 1.00 40.09 11 LEU B O 1
ATOM 541 N N . TYR B 1 17 ? 11.269 70.176 24.400 1.00 38.26 12 TYR B N 1
ATOM 542 C CA . TYR B 1 17 ? 12.068 68.961 24.379 1.00 37.97 12 TYR B CA 1
ATOM 543 C C . TYR B 1 17 ? 13.301 69.078 23.522 1.00 38.40 12 TYR B C 1
ATOM 544 O O . TYR B 1 17 ? 13.462 70.031 22.769 1.00 38.68 12 TYR B O 1
ATOM 553 N N . ASP B 1 18 ? 14.171 68.084 23.644 1.00 39.73 13 ASP B N 1
ATOM 554 C CA . ASP B 1 18 ? 15.383 68.037 22.851 1.00 41.11 13 ASP B CA 1
ATOM 555 C C . ASP B 1 18 ? 14.966 67.613 21.456 1.00 38.79 13 ASP B C 1
ATOM 556 O O . ASP B 1 18 ? 14.071 66.782 21.292 1.00 38.83 13 ASP B O 1
ATOM 561 N N . TYR B 1 19 ? 15.608 68.192 20.453 1.00 36.95 14 TYR B N 1
ATOM 562 C CA . TYR B 1 19 ? 15.325 67.833 19.075 1.00 34.88 14 TYR B CA 1
ATOM 563 C C . TYR B 1 19 ? 16.572 68.015 18.223 1.00 34.67 14 TYR B C 1
ATOM 564 O O . TYR B 1 19 ? 17.219 69.062 18.262 1.00 33.83 14 TYR B O 1
ATOM 573 N N . GLN B 1 20 ? 16.914 66.981 17.464 1.00 34.77 15 GLN B N 1
ATOM 574 C CA . GLN B 1 20 ? 18.073 67.039 16.590 1.00 35.61 15 GLN B CA 1
ATOM 575 C C . GLN B 1 20 ? 17.612 67.146 15.155 1.00 36.79 15 GLN B C 1
ATOM 576 O O . GLN B 1 20 ? 16.808 66.339 14.690 1.00 38.21 15 GLN B O 1
ATOM 582 N N . ALA B 1 21 ? 18.111 68.163 14.461 1.00 37.64 16 ALA B N 1
ATOM 583 C CA . ALA B 1 21 ? 17.756 68.369 13.071 1.00 37.52 16 ALA B CA 1
ATOM 584 C C . ALA B 1 21 ? 18.041 67.081 12.301 1.00 39.59 16 ALA B C 1
ATOM 585 O O . ALA B 1 21 ? 19.113 66.488 12.437 1.00 37.80 16 ALA B O 1
ATOM 587 N N . ALA B 1 22 ? 17.074 66.638 11.506 1.00 42.16 17 ALA B N 1
ATOM 588 C CA . ALA B 1 22 ? 17.265 65.436 10.711 1.00 44.19 17 ALA B CA 1
ATOM 589 C C . ALA B 1 22 ? 17.976 65.816 9.413 1.00 47.10 17 ALA B C 1
ATOM 590 O O . ALA B 1 22 ? 18.630 64.978 8.793 1.00 49.81 17 ALA B O 1
ATOM 592 N N . GLY B 1 23 ? 17.857 67.086 9.018 1.00 47.85 18 GLY B N 1
ATOM 593 C CA . GLY B 1 23 ? 18.495 67.561 7.800 1.00 49.30 18 GLY B CA 1
ATOM 594 C C . GLY B 1 23 ? 18.920 69.022 7.860 1.00 51.12 18 GLY B C 1
ATOM 595 O O . GLY B 1 23 ? 18.813 69.662 8.905 1.00 51.48 18 GLY B O 1
ATOM 596 N N . ASP B 1 24 ? 19.403 69.552 6.736 1.00 52.73 19 ASP B N 1
ATOM 597 C CA . ASP B 1 24 ? 19.850 70.947 6.657 1.00 53.26 19 ASP B CA 1
ATOM 598 C C . ASP B 1 24 ? 18.696 71.937 6.683 1.00 51.35 19 ASP B C 1
ATOM 599 O O . ASP B 1 24 ? 18.876 73.110 7.011 1.00 51.20 19 ASP B O 1
ATOM 604 N N . ASP B 1 25 ? 17.513 71.460 6.323 1.00 49.25 20 ASP B N 1
ATOM 605 C CA . ASP B 1 25 ? 16.321 72.290 6.315 1.00 48.26 20 ASP B CA 1
ATOM 606 C C . ASP B 1 25 ? 15.751 72.405 7.734 1.00 45.29 20 ASP B C 1
ATOM 607 O O . ASP B 1 25 ? 14.828 73.175 7.975 1.00 43.80 20 ASP B O 1
ATOM 612 N N . GLU B 1 26 ? 16.315 71.645 8.669 1.00 42.19 21 GLU B N 1
ATOM 613 C CA . GLU B 1 26 ? 15.845 71.659 10.054 1.00 42.42 21 GLU B CA 1
ATOM 614 C C . GLU B 1 26 ? 16.823 72.288 11.053 1.00 41.00 21 GLU B C 1
ATOM 615 O O . GLU B 1 26 ? 18.008 72.463 10.764 1.00 38.93 21 GLU B O 1
ATOM 621 N N . ILE B 1 27 ? 16.309 72.631 12.231 1.00 39.46 22 ILE B N 1
ATOM 622 C CA . ILE B 1 27 ? 17.130 73.224 13.282 1.00 38.45 22 ILE B CA 1
ATOM 623 C C . ILE B 1 27 ? 17.093 72.371 14.544 1.00 37.30 22 ILE B C 1
ATOM 624 O O . ILE B 1 27 ? 16.145 71.612 14.759 1.00 35.81 22 ILE B O 1
ATOM 629 N N . SER B 1 28 ? 18.131 72.499 15.370 1.00 36.44 23 SER B N 1
ATOM 630 C CA . SER B 1 28 ? 18.225 71.754 16.625 1.00 35.11 23 SER B CA 1
ATOM 631 C C . SER B 1 28 ? 18.028 72.674 17.823 1.00 33.54 23 SER B C 1
ATOM 632 O O . SER B 1 28 ? 18.240 73.880 17.727 1.00 35.25 23 SER B O 1
ATOM 635 N N . PHE B 1 29 ? 17.617 72.102 18.950 1.00 32.00 24 PHE B N 1
ATOM 636 C CA . PHE B 1 29 ? 17.446 72.866 20.176 1.00 31.69 24 PHE B CA 1
ATOM 637 C C . PHE B 1 29 ? 17.319 71.968 21.403 1.00 34.09 24 PHE B C 1
ATOM 638 O O . PHE B 1 29 ? 17.055 70.768 21.285 1.00 33.73 24 PHE B O 1
ATOM 646 N N . ASP B 1 30 ? 17.528 72.561 22.577 1.00 34.61 25 ASP B N 1
ATOM 647 C CA . ASP B 1 30 ? 17.437 71.855 23.851 1.00 36.77 25 ASP B CA 1
ATOM 648 C C . ASP B 1 30 ? 16.280 72.462 24.627 1.00 36.28 25 ASP B C 1
ATOM 649 O O . ASP B 1 30 ? 15.784 73.527 24.271 1.00 38.54 25 ASP B O 1
ATOM 654 N N . PRO B 1 31 ? 15.829 71.790 25.694 1.00 35.79 26 PRO B N 1
ATOM 655 C CA . PRO B 1 31 ? 14.722 72.356 26.470 1.00 36.10 26 PRO B CA 1
ATOM 656 C C . PRO B 1 31 ? 15.131 73.752 26.936 1.00 35.76 26 PRO B C 1
ATOM 657 O O . PRO B 1 31 ? 16.302 73.984 27.235 1.00 36.02 26 PRO B O 1
ATOM 661 N N . ASP B 1 32 ? 14.170 74.672 26.980 1.00 35.91 27 ASP B N 1
ATOM 662 C CA . ASP B 1 32 ? 14.401 76.057 27.411 1.00 35.21 27 ASP B CA 1
ATOM 663 C C . ASP B 1 32 ? 15.015 76.977 26.357 1.00 33.30 27 ASP B C 1
ATOM 664 O O . ASP B 1 32 ? 15.143 78.177 26.592 1.00 33.04 27 ASP B O 1
ATOM 669 N N . ASP B 1 33 ? 15.416 76.437 25.209 1.00 30.64 28 ASP B N 1
ATOM 670 C CA . ASP B 1 33 ? 15.976 77.302 24.173 1.00 28.67 28 ASP B CA 1
ATOM 671 C C . ASP B 1 33 ? 14.838 78.165 23.614 1.00 28.16 28 ASP B C 1
ATOM 672 O O . ASP B 1 33 ? 13.663 77.792 23.689 1.00 27.54 28 ASP B O 1
ATOM 677 N N . ILE B 1 34 ? 15.187 79.313 23.053 1.00 25.90 29 ILE B N 1
ATOM 678 C CA . ILE B 1 34 ? 14.186 80.205 22.495 1.00 25.65 29 ILE B CA 1
ATOM 679 C C . ILE B 1 34 ? 14.205 80.167 20.968 1.00 26.83 29 ILE B C 1
ATOM 680 O O . ILE B 1 34 ? 15.265 80.239 20.353 1.00 28.39 29 ILE B O 1
ATOM 685 N N . ILE B 1 35 ? 13.026 80.040 20.367 1.00 27.31 30 ILE B N 1
ATOM 686 C CA . ILE B 1 35 ? 12.889 80.036 18.915 1.00 27.04 30 ILE B CA 1
ATOM 687 C C . ILE B 1 35 ? 12.165 81.335 18.582 1.00 27.83 30 ILE B C 1
ATOM 688 O O . ILE B 1 35 ? 11.094 81.608 19.120 1.00 28.79 30 ILE B O 1
ATOM 693 N N . THR B 1 36 ? 12.750 82.142 17.708 1.00 28.69 31 THR B N 1
ATOM 694 C CA . THR B 1 36 ? 12.139 83.413 17.344 1.00 30.72 31 THR B CA 1
ATOM 695 C C . THR B 1 36 ? 11.704 83.447 15.879 1.00 31.49 31 THR B C 1
ATOM 696 O O . THR B 1 36 ? 11.943 82.502 15.126 1.00 31.95 31 THR B O 1
ATOM 700 N N . ASN B 1 37 ? 11.059 84.547 15.493 1.00 33.82 32 ASN B N 1
ATOM 701 C CA . ASN B 1 37 ? 10.580 84.766 14.127 1.00 35.02 32 ASN B CA 1
ATOM 702 C C . ASN B 1 37 ? 9.899 83.534 13.536 1.00 36.88 32 ASN B C 1
ATOM 703 O O . ASN B 1 37 ? 10.161 83.153 12.393 1.00 36.21 32 ASN B O 1
ATOM 708 N N . ILE B 1 38 ? 9.015 82.925 14.320 1.00 37.12 33 ILE B N 1
ATOM 709 C CA . ILE B 1 38 ? 8.307 81.726 13.899 1.00 39.21 33 ILE B CA 1
ATOM 710 C C . ILE B 1 38 ? 7.300 81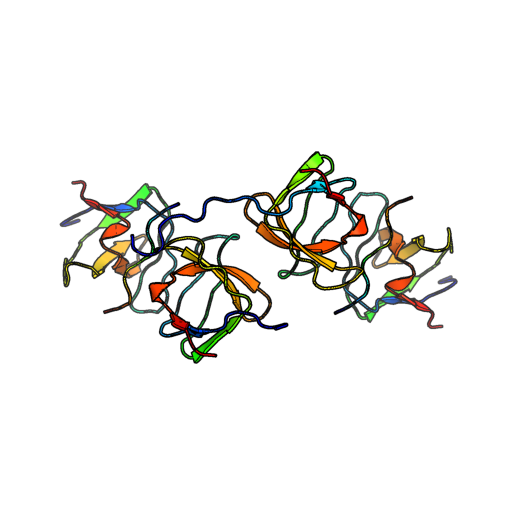.895 12.760 1.00 43.69 33 ILE B C 1
ATOM 711 O O . ILE B 1 38 ? 6.468 82.806 12.769 1.00 45.10 33 ILE B O 1
ATOM 716 N N . GLU B 1 39 ? 7.397 80.998 11.781 1.00 47.38 34 GLU B N 1
ATOM 717 C CA . GLU B 1 39 ? 6.503 80.966 10.623 1.00 48.99 34 GLU B CA 1
ATOM 718 C C . GLU B 1 39 ? 5.754 79.647 10.727 1.00 49.97 34 GLU B C 1
ATOM 719 O O . GLU B 1 39 ? 6.366 78.581 10.653 1.00 49.13 34 GLU B O 1
ATOM 725 N N . MET B 1 40 ? 4.441 79.705 10.904 1.00 53.07 35 MET B N 1
ATOM 726 C CA . MET B 1 40 ? 3.656 78.483 11.013 1.00 56.90 35 MET B CA 1
ATOM 727 C C . MET B 1 40 ? 3.223 78.006 9.634 1.00 58.21 35 MET B C 1
ATOM 728 O O . MET B 1 40 ? 2.040 77.999 9.302 1.00 59.41 35 MET B O 1
ATOM 733 N N . ILE B 1 41 ? 4.210 77.604 8.839 1.00 59.40 36 ILE B N 1
ATOM 734 C CA . ILE B 1 41 ? 3.994 77.128 7.481 1.00 61.53 36 ILE B CA 1
ATOM 735 C C . ILE B 1 41 ? 3.264 75.785 7.441 1.00 63.19 36 ILE B C 1
ATOM 736 O O . ILE B 1 41 ? 3.172 75.150 6.387 1.00 62.64 36 ILE B O 1
ATOM 741 N N . ASP B 1 42 ? 2.753 75.357 8.590 1.00 64.72 37 ASP B N 1
ATOM 742 C CA . ASP B 1 42 ? 2.033 74.093 8.691 1.00 65.60 37 ASP B CA 1
ATOM 743 C C . ASP B 1 42 ? 1.664 73.848 10.150 1.00 66.08 37 ASP B C 1
ATOM 744 O O . ASP B 1 42 ? 2.325 74.349 11.060 1.00 67.27 37 ASP B O 1
ATOM 749 N N . ASP B 1 43 ? 0.604 73.082 10.368 1.00 65.53 38 ASP B N 1
ATOM 750 C CA . ASP B 1 43 ? 0.150 72.773 11.718 1.00 64.47 38 ASP B CA 1
ATOM 751 C C . ASP B 1 43 ? 1.124 71.840 12.445 1.00 61.91 38 ASP B C 1
ATOM 752 O O . ASP B 1 43 ? 1.166 71.817 13.677 1.00 62.69 38 ASP B O 1
ATOM 757 N N . GLY B 1 44 ? 1.901 71.078 11.676 1.00 58.61 39 GLY B N 1
ATOM 758 C CA . GLY B 1 44 ? 2.853 70.144 12.257 1.00 53.18 39 GLY B CA 1
ATOM 759 C C . GLY B 1 44 ? 4.300 70.607 12.243 1.00 48.89 39 GLY B C 1
ATOM 760 O O . GLY B 1 44 ? 5.073 70.255 13.133 1.00 46.84 39 GLY B O 1
ATOM 761 N N . TRP B 1 45 ? 4.672 71.393 11.238 1.00 45.32 40 TRP B N 1
ATOM 762 C CA . TRP B 1 45 ? 6.040 71.894 11.134 1.00 42.56 40 TRP B CA 1
ATOM 763 C C . TRP B 1 45 ? 6.133 73.402 10.987 1.00 41.41 40 TRP B C 1
ATOM 764 O O . TRP B 1 45 ? 5.662 73.968 10.001 1.00 43.83 40 TRP B O 1
ATOM 775 N N . TRP B 1 46 ? 6.744 74.051 11.972 1.00 38.91 41 TRP B N 1
ATOM 776 C CA . TRP B 1 46 ? 6.928 75.491 11.920 1.00 35.96 41 TRP B CA 1
ATOM 777 C C . TRP B 1 46 ? 8.352 75.771 11.480 1.00 34.39 41 TRP B C 1
ATOM 778 O O . TRP B 1 46 ? 9.182 74.864 11.367 1.00 34.13 41 TRP B O 1
ATOM 789 N N . ARG B 1 47 ? 8.632 77.037 11.227 1.00 33.71 42 ARG B N 1
ATOM 790 C CA . ARG B 1 47 ? 9.961 77.438 10.816 1.00 35.27 42 ARG B CA 1
ATOM 791 C C . ARG B 1 47 ? 10.327 78.631 11.689 1.00 33.35 42 ARG B C 1
ATOM 792 O O . ARG B 1 47 ? 9.453 79.372 12.127 1.00 32.69 42 ARG B O 1
ATOM 800 N N . GLY B 1 48 ? 11.612 78.801 11.962 1.00 32.81 43 GLY B N 1
ATOM 801 C CA . GLY B 1 48 ? 12.035 79.906 12.798 1.00 34.16 43 GLY B CA 1
ATOM 802 C C . GLY B 1 48 ? 13.525 79.913 13.044 1.00 35.40 43 GLY B C 1
ATOM 803 O O . GLY B 1 48 ? 14.273 79.146 12.437 1.00 36.87 43 GLY B O 1
ATOM 804 N N . VAL B 1 49 ? 13.961 80.783 13.945 1.00 36.16 44 VAL B N 1
ATOM 805 C CA . VAL B 1 49 ? 15.376 80.900 14.263 1.00 35.22 44 VAL B CA 1
ATOM 806 C C . VAL B 1 49 ? 15.683 80.458 15.688 1.00 34.61 44 VAL B C 1
ATOM 807 O O . VAL B 1 49 ? 14.971 80.814 16.626 1.00 33.73 44 VAL B O 1
ATOM 811 N N . CYS B 1 50 ? 16.747 79.674 15.833 1.00 34.56 45 CYS B N 1
ATOM 812 C CA . CYS B 1 50 ? 17.184 79.190 17.135 1.00 34.31 45 CYS B CA 1
ATOM 813 C C . CYS B 1 50 ? 18.703 79.126 17.135 1.00 34.18 45 CYS B C 1
ATOM 814 O O . CYS B 1 50 ? 19.308 78.507 16.259 1.00 34.63 45 CYS B O 1
ATOM 817 N N . LYS B 1 51 ? 19.309 79.780 18.117 1.00 36.19 46 LYS B N 1
ATOM 818 C CA . LYS B 1 51 ? 20.759 79.822 18.255 1.00 38.11 46 LYS B CA 1
ATOM 819 C C . LYS B 1 51 ? 21.485 80.121 16.947 1.00 39.68 46 LYS B C 1
ATOM 820 O O . LYS B 1 51 ? 22.429 79.423 16.572 1.00 40.85 46 LYS B O 1
ATOM 826 N N . GLY B 1 52 ? 21.036 81.165 16.258 1.00 40.79 47 GLY B N 1
ATOM 827 C CA . GLY B 1 52 ? 21.665 81.565 15.013 1.00 41.77 47 GLY B CA 1
ATOM 828 C C . GLY B 1 52 ? 21.295 80.780 13.770 1.00 43.61 47 GLY B C 1
ATOM 829 O O . GLY B 1 52 ? 21.645 81.187 12.664 1.00 44.92 47 GLY B O 1
ATOM 830 N N . ARG B 1 53 ? 20.589 79.665 13.933 1.00 45.42 48 ARG B N 1
ATOM 831 C CA . ARG B 1 53 ? 20.201 78.840 12.792 1.00 46.34 48 ARG B CA 1
ATOM 832 C C . ARG B 1 53 ? 18.740 79.038 12.382 1.00 45.25 48 ARG B C 1
ATOM 833 O O . ARG B 1 53 ? 17.889 79.369 13.208 1.00 45.20 48 ARG B O 1
ATOM 841 N N . TYR B 1 54 ? 18.459 78.823 11.100 1.00 43.92 49 TYR B N 1
ATOM 842 C CA . TYR B 1 54 ? 17.111 78.978 10.558 1.00 43.88 49 TYR B CA 1
ATOM 843 C C . TYR B 1 54 ? 16.618 77.693 9.883 1.00 42.30 49 TYR B C 1
ATOM 844 O O . TYR B 1 54 ? 17.347 77.069 9.113 1.00 42.02 49 TYR B O 1
ATOM 853 N N . GLY B 1 55 ? 15.381 77.299 10.175 1.00 40.42 50 GLY B N 1
ATOM 854 C CA . GLY B 1 55 ? 14.851 76.086 9.580 1.00 39.42 50 GLY B CA 1
ATOM 855 C C . GLY B 1 55 ? 13.554 75.581 10.184 1.00 39.11 50 GLY B C 1
ATOM 856 O O . GLY B 1 55 ? 12.869 76.303 10.911 1.00 39.81 50 GLY B O 1
ATOM 857 N N . LEU B 1 56 ? 13.235 74.324 9.888 1.00 36.71 51 LEU B N 1
ATOM 858 C CA . LEU B 1 56 ? 12.009 73.685 10.355 1.00 34.53 51 LEU B CA 1
ATOM 859 C C . LEU B 1 56 ? 12.179 72.899 11.645 1.00 33.02 51 LEU B C 1
ATOM 860 O O . LEU B 1 56 ? 13.250 72.367 11.937 1.00 32.46 51 LEU B O 1
ATOM 865 N N . PHE B 1 57 ? 11.098 72.817 12.410 1.00 32.65 52 PHE B N 1
ATOM 866 C CA . PHE B 1 57 ? 11.098 72.082 13.666 1.00 31.85 52 PHE B CA 1
ATOM 867 C C . PHE B 1 57 ? 9.672 71.661 13.995 1.00 32.28 52 PHE B C 1
ATOM 868 O O . PHE B 1 57 ? 8.710 72.238 13.486 1.00 32.77 52 PHE B O 1
ATOM 876 N N . PRO B 1 58 ? 9.519 70.643 14.853 1.00 33.55 53 PRO B N 1
ATOM 877 C CA . PRO B 1 58 ? 8.201 70.143 15.253 1.00 34.76 53 PRO B CA 1
ATOM 878 C C . PRO B 1 58 ? 7.424 71.181 16.060 1.00 36.24 53 PRO B C 1
ATOM 879 O O . PRO B 1 58 ? 7.869 71.607 17.129 1.00 35.52 53 PRO B O 1
ATOM 883 N N . ALA B 1 59 ? 6.267 71.584 15.548 1.00 36.52 54 ALA B N 1
ATOM 884 C CA . ALA B 1 59 ? 5.443 72.563 16.240 1.00 38.35 54 ALA B CA 1
ATOM 885 C C . ALA B 1 59 ? 5.077 72.088 17.643 1.00 39.87 54 ALA B C 1
ATOM 886 O O . ALA B 1 59 ? 4.980 72.896 18.562 1.00 42.57 54 ALA B O 1
ATOM 888 N N . ASN B 1 60 ? 4.892 70.781 17.813 1.00 40.01 55 ASN B N 1
ATOM 889 C CA . ASN B 1 60 ? 4.522 70.226 19.113 1.00 41.16 55 ASN B CA 1
ATOM 890 C C . ASN B 1 60 ? 5.674 70.158 20.119 1.00 41.69 55 ASN B C 1
ATOM 891 O O . ASN B 1 60 ? 5.468 69.799 21.278 1.00 42.74 55 ASN B O 1
ATOM 896 N N . TYR B 1 61 ? 6.880 70.507 19.681 1.00 41.29 56 TYR B N 1
ATOM 897 C CA . TYR B 1 61 ? 8.051 70.471 20.558 1.00 39.68 56 TYR B CA 1
ATOM 898 C C . TYR B 1 61 ? 8.336 71.786 21.273 1.00 39.37 56 TYR B C 1
ATOM 899 O O . TYR B 1 61 ? 9.225 71.855 22.123 1.00 40.10 56 TYR B O 1
ATOM 908 N N . VAL B 1 62 ? 7.578 72.825 20.939 1.00 38.44 57 VAL B N 1
ATOM 909 C CA . VAL B 1 62 ? 7.765 74.131 21.558 1.00 37.84 57 VAL B CA 1
ATOM 910 C C . VAL B 1 62 ? 6.441 74.679 22.080 1.00 39.87 57 VAL B C 1
ATOM 911 O O . VAL B 1 62 ? 5.367 74.238 21.658 1.00 40.49 57 VAL B O 1
ATOM 915 N N . GLU B 1 63 ? 6.520 75.638 22.998 1.00 40.03 58 GLU B N 1
ATOM 916 C CA . GLU B 1 63 ? 5.321 76.261 23.550 1.00 40.84 58 GLU B CA 1
ATOM 917 C C . GLU B 1 63 ? 5.389 77.741 23.248 1.00 39.80 58 GLU B C 1
ATOM 918 O O . GLU B 1 63 ? 6.340 78.412 23.642 1.00 40.20 58 GLU B O 1
ATOM 924 N N . LEU B 1 64 ? 4.390 78.255 22.544 1.00 40.30 59 LEU B N 1
ATOM 925 C CA . LEU B 1 64 ? 4.379 79.674 22.218 1.00 41.04 59 LEU B CA 1
ATOM 926 C C . LEU B 1 64 ? 4.457 80.497 23.500 1.00 41.29 59 LEU B C 1
ATOM 927 O O . LEU B 1 64 ? 3.847 80.158 24.515 1.00 41.67 59 LEU B O 1
ATOM 932 N N . ARG B 1 65 ? 5.228 81.571 23.457 1.00 41.02 60 ARG B N 1
ATOM 933 C CA . ARG B 1 65 ? 5.371 82.433 24.616 1.00 42.36 60 ARG B CA 1
ATOM 934 C C . ARG B 1 65 ? 5.991 83.738 24.166 1.00 42.54 60 ARG B C 1
ATOM 935 O O . ARG B 1 65 ? 7.122 83.763 23.688 1.00 42.74 60 ARG B O 1
ATOM 943 N N . GLN B 1 66 ? 5.243 84.825 24.306 1.00 44.52 61 GLN B N 1
ATOM 944 C CA . GLN B 1 66 ? 5.746 86.129 23.899 1.00 47.46 61 GLN B CA 1
ATOM 945 C C . GLN B 1 66 ? 6.383 86.891 25.075 1.00 48.19 61 GLN B C 1
ATOM 946 O O . GLN B 1 66 ? 6.168 86.490 26.243 1.00 47.11 61 GLN B O 1
ATOM 953 N N . GLY C 1 1 ? -3.856 53.295 22.417 1.00 52.05 -4 GLY C N 1
ATOM 954 C CA . GLY C 1 1 ? -4.434 54.271 21.460 1.00 51.67 -4 GLY C CA 1
ATOM 955 C C . GLY C 1 1 ? -3.673 54.351 20.147 1.00 52.24 -4 GLY C C 1
ATOM 956 O O . GLY C 1 1 ? -3.055 55.380 19.871 1.00 52.17 -4 GLY C O 1
ATOM 957 N N . PRO C 1 2 ? -3.699 53.295 19.308 1.00 52.29 -3 PRO C N 1
ATOM 958 C CA . PRO C 1 2 ? -4.395 52.017 19.498 1.00 52.59 -3 PRO C CA 1
ATOM 959 C C . PRO C 1 2 ? -3.615 50.962 20.294 1.00 54.28 -3 PRO C C 1
ATOM 960 O O . PRO C 1 2 ? -4.211 50.084 20.917 1.00 54.79 -3 PRO C O 1
ATOM 964 N N . LEU C 1 3 ? -2.288 51.033 20.262 1.00 55.71 -2 LEU C N 1
ATOM 965 C CA . LEU C 1 3 ? -1.468 50.071 20.997 1.00 57.14 -2 LEU C CA 1
ATOM 966 C C . LEU C 1 3 ? -1.524 50.306 22.498 1.00 58.62 -2 LEU C C 1
ATOM 967 O O . LEU C 1 3 ? -1.593 49.359 23.281 1.00 59.25 -2 LEU C O 1
ATOM 972 N N . GLY C 1 4 ? -1.490 51.575 22.892 1.00 60.06 -1 GLY C N 1
ATOM 973 C CA . GLY C 1 4 ? -1.488 51.909 24.305 1.00 61.66 -1 GLY C CA 1
ATOM 974 C C . GLY C 1 4 ? -0.076 51.681 24.820 1.00 62.71 -1 GLY C C 1
ATOM 975 O O . GLY C 1 4 ? 0.809 51.297 24.049 1.00 61.53 -1 GLY C O 1
ATOM 976 N N . SER C 1 5 ? 0.155 51.910 26.107 1.00 64.00 0 SER C N 1
ATOM 977 C CA . SER C 1 5 ? 1.488 51.703 26.668 1.00 65.81 0 SER C CA 1
ATOM 978 C C . SER C 1 5 ? 1.625 50.326 27.325 1.00 66.76 0 SER C C 1
ATOM 979 O O . SER C 1 5 ? 0.965 50.025 28.325 1.00 66.44 0 SER C O 1
ATOM 982 N N . GLU C 1 6 ? 2.473 49.486 26.743 1.00 67.05 1 GLU C N 1
ATOM 983 C CA . GLU C 1 6 ? 2.722 48.156 27.279 1.00 66.87 1 GLU C CA 1
ATOM 984 C C . GLU C 1 6 ? 3.739 48.310 28.408 1.00 65.82 1 GLU C C 1
ATOM 985 O O . GLU C 1 6 ? 4.728 47.583 28.465 1.00 67.06 1 GLU C O 1
ATOM 991 N N . ASN C 1 7 ? 3.493 49.270 29.296 1.00 64.05 2 ASN C N 1
ATOM 992 C CA . ASN C 1 7 ? 4.384 49.540 30.423 1.00 61.60 2 ASN C CA 1
ATOM 993 C C . ASN C 1 7 ? 4.682 48.282 31.228 1.00 59.47 2 ASN C C 1
ATOM 994 O O . ASN C 1 7 ? 3.933 47.925 32.143 1.00 60.43 2 ASN C O 1
ATOM 999 N N . ASP C 1 8 ? 5.787 47.622 30.894 1.00 55.81 3 ASP C N 1
ATOM 1000 C CA . ASP C 1 8 ? 6.190 46.393 31.576 1.00 51.56 3 ASP C CA 1
ATOM 1001 C C . ASP C 1 8 ? 7.714 46.366 31.671 1.00 46.82 3 ASP C C 1
ATOM 1002 O O . ASP C 1 8 ? 8.402 46.866 30.782 1.00 45.92 3 ASP C O 1
ATOM 1007 N N . LEU C 1 9 ? 8.238 45.789 32.747 1.00 41.35 4 LEU C N 1
ATOM 1008 C CA . LEU C 1 9 ? 9.681 45.709 32.933 1.00 36.68 4 LEU C CA 1
ATOM 1009 C C . LEU C 1 9 ? 10.224 44.348 32.510 1.00 35.02 4 LEU C C 1
ATOM 1010 O O . LEU C 1 9 ? 11.425 44.101 32.591 1.00 34.99 4 LEU C O 1
ATOM 1015 N N . GLY C 1 10 ? 9.328 43.473 32.057 1.00 32.73 5 GLY C N 1
ATOM 1016 C CA . GLY C 1 10 ? 9.710 42.141 31.618 1.00 30.62 5 GLY C CA 1
ATOM 1017 C C . GLY C 1 10 ? 10.601 41.397 32.594 1.00 29.75 5 GLY C C 1
ATOM 1018 O O . GLY C 1 10 ? 10.421 41.495 33.806 1.00 28.62 5 GLY C O 1
ATOM 1019 N N . ILE C 1 11 ? 11.553 40.631 32.068 1.00 29.04 6 ILE C N 1
ATOM 1020 C CA . ILE C 1 11 ? 12.478 39.891 32.917 1.00 28.41 6 ILE C CA 1
ATOM 1021 C C . ILE C 1 11 ? 13.471 40.898 33.472 1.00 28.88 6 ILE C C 1
ATOM 1022 O O . ILE C 1 11 ? 14.141 41.600 32.712 1.00 28.00 6 ILE C O 1
ATOM 1027 N N . THR C 1 12 ? 13.552 40.967 34.797 1.00 27.21 7 THR C N 1
ATOM 1028 C CA . THR C 1 12 ? 14.447 41.900 35.455 1.00 28.79 7 THR C CA 1
ATOM 1029 C C . THR C 1 12 ? 15.588 41.195 36.156 1.00 27.69 7 THR C C 1
ATOM 1030 O O . THR C 1 12 ? 15.537 39.994 36.406 1.00 28.54 7 THR C O 1
ATOM 1034 N N . ALA C 1 13 ? 16.622 41.962 36.478 1.00 26.74 8 ALA C N 1
ATOM 1035 C CA . ALA C 1 13 ? 17.783 41.426 37.162 1.00 25.12 8 ALA C CA 1
ATOM 1036 C C . ALA C 1 13 ? 18.517 42.544 37.901 1.00 25.38 8 ALA C C 1
ATOM 1037 O O . ALA C 1 13 ? 18.323 43.726 37.623 1.00 24.76 8 ALA C O 1
ATOM 1039 N N . VAL C 1 14 ? 19.355 42.159 38.851 1.00 26.31 9 VAL C N 1
ATOM 1040 C CA . VAL C 1 14 ? 20.127 43.114 39.621 1.00 28.62 9 VAL C CA 1
ATOM 1041 C C . VAL C 1 14 ? 21.595 42.890 39.293 1.00 28.88 9 VAL C C 1
ATOM 1042 O O . VAL C 1 14 ? 22.047 41.752 39.162 1.00 28.87 9 VAL C O 1
ATOM 1046 N N . ALA C 1 15 ? 22.329 43.985 39.139 1.00 31.83 10 ALA C N 1
ATOM 1047 C CA . ALA C 1 15 ? 23.750 43.927 38.814 1.00 32.04 10 ALA C CA 1
ATOM 1048 C C . ALA C 1 15 ? 24.599 43.461 39.988 1.00 33.21 10 ALA C C 1
ATOM 1049 O O . ALA C 1 15 ? 24.543 44.027 41.074 1.00 31.85 10 ALA C O 1
ATOM 1051 N N . LEU C 1 16 ? 25.398 42.429 39.746 1.00 34.95 11 LEU C N 1
ATOM 1052 C CA . LEU C 1 16 ? 26.287 41.874 40.756 1.00 36.46 11 LEU C CA 1
ATOM 1053 C C . LEU C 1 16 ? 27.636 42.605 40.807 1.00 37.18 11 LEU C C 1
ATOM 1054 O O . LEU C 1 16 ? 28.178 42.863 41.881 1.00 36.23 11 LEU C O 1
ATOM 1059 N N . TYR C 1 17 ? 28.176 42.938 39.641 1.00 37.55 12 TYR C N 1
ATOM 1060 C CA . TYR C 1 17 ? 29.471 43.604 39.578 1.00 37.30 12 TYR C CA 1
ATOM 1061 C C . TYR C 1 17 ? 29.426 44.797 38.634 1.00 36.76 12 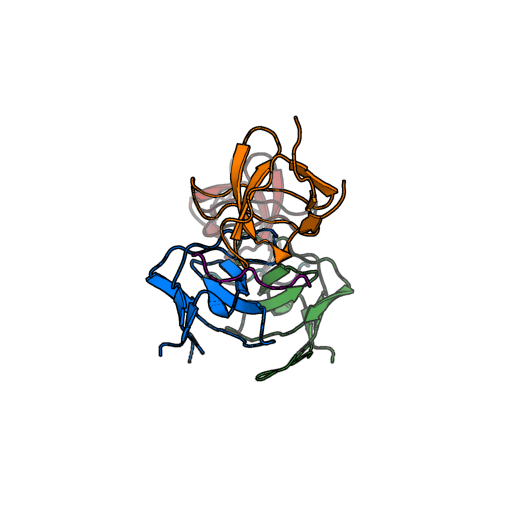TYR C C 1
ATOM 1062 O O . TYR C 1 17 ? 28.466 44.970 37.888 1.00 37.58 12 TYR C O 1
ATOM 1071 N N . ASP C 1 18 ? 30.466 45.621 38.672 1.00 37.31 13 ASP C N 1
ATOM 1072 C CA . ASP C 1 18 ? 30.543 46.764 37.771 1.00 37.75 13 ASP C CA 1
ATOM 1073 C C . ASP C 1 18 ? 30.813 46.218 36.373 1.00 36.98 13 ASP C C 1
ATOM 1074 O O . ASP C 1 18 ? 31.393 45.137 36.210 1.00 35.05 13 ASP C O 1
ATOM 1079 N N . TYR C 1 19 ? 30.381 46.964 35.367 1.00 34.98 14 TYR C N 1
ATOM 1080 C CA . TYR C 1 19 ? 30.622 46.570 33.996 1.00 33.43 14 TYR C CA 1
ATOM 1081 C C . TYR C 1 19 ? 30.639 47.802 33.110 1.00 33.56 14 TYR C C 1
ATOM 1082 O O . TYR C 1 19 ? 29.663 48.540 33.034 1.00 34.19 14 TYR C O 1
ATOM 1091 N N . GLN C 1 20 ? 31.763 48.020 32.447 1.00 34.39 15 GLN C N 1
ATOM 1092 C CA . GLN C 1 20 ? 31.922 49.153 31.555 1.00 33.93 15 GLN C CA 1
ATOM 1093 C C . GLN C 1 20 ? 31.704 48.731 30.115 1.00 33.75 15 GLN C C 1
ATOM 1094 O O . GLN C 1 20 ? 32.461 47.925 29.578 1.00 33.36 15 GLN C O 1
ATOM 1100 N N . ALA C 1 21 ? 30.666 49.275 29.493 1.00 33.19 16 ALA C N 1
ATOM 1101 C CA . ALA C 1 21 ? 30.385 48.953 28.106 1.00 34.20 16 ALA C CA 1
ATOM 1102 C C . ALA C 1 21 ? 31.676 49.184 27.318 1.00 35.88 16 ALA C C 1
ATOM 1103 O O . ALA C 1 21 ? 32.410 50.144 27.582 1.00 33.04 16 ALA C O 1
ATOM 1105 N N . ALA C 1 22 ? 31.959 48.292 26.372 1.00 37.87 17 ALA C N 1
ATOM 1106 C CA . ALA C 1 22 ? 33.157 48.408 25.552 1.00 41.24 17 ALA C CA 1
ATOM 1107 C C . ALA C 1 22 ? 32.766 48.974 24.194 1.00 44.59 17 ALA C C 1
ATOM 1108 O O . ALA C 1 22 ? 33.578 49.590 23.509 1.00 46.90 17 ALA C O 1
ATOM 1110 N N . GLY C 1 23 ? 31.513 48.760 23.814 1.00 47.42 18 GLY C N 1
ATOM 1111 C CA . GLY C 1 23 ? 31.023 49.266 22.548 1.00 48.53 18 GLY C CA 1
ATOM 1112 C C . GLY C 1 23 ? 29.731 50.030 22.758 1.00 49.53 18 GLY C C 1
ATOM 1113 O O . GLY C 1 23 ? 29.206 50.067 23.871 1.00 49.08 18 GLY C O 1
ATOM 1114 N N . ASP C 1 24 ? 29.218 50.641 21.693 1.00 50.86 19 ASP C N 1
ATOM 1115 C CA . ASP C 1 24 ? 27.975 51.403 21.768 1.00 50.43 19 ASP C CA 1
ATOM 1116 C C . ASP C 1 24 ? 26.759 50.487 21.700 1.00 47.18 19 ASP C C 1
ATOM 1117 O O . ASP C 1 24 ? 25.622 50.942 21.808 1.00 47.70 19 ASP C O 1
ATOM 1122 N N . ASP C 1 25 ? 27.004 49.198 21.500 1.00 42.67 20 ASP C N 1
ATOM 1123 C CA . ASP C 1 25 ? 25.931 48.222 21.450 1.00 38.57 20 ASP C CA 1
ATOM 1124 C C . ASP C 1 25 ? 25.811 47.578 22.839 1.00 36.22 20 ASP C C 1
ATOM 1125 O O . ASP C 1 25 ? 25.021 46.660 23.043 1.00 33.49 20 ASP C O 1
ATOM 1130 N N . GLU C 1 26 ? 26.598 48.098 23.785 1.00 34.27 21 GLU C N 1
ATOM 1131 C CA . GLU C 1 26 ? 26.643 47.618 25.170 1.00 33.17 21 GLU C CA 1
ATOM 1132 C C . GLU C 1 26 ? 26.207 48.661 26.212 1.00 32.03 21 GLU C C 1
ATOM 1133 O O . GLU C 1 26 ? 26.213 49.867 25.958 1.00 30.80 21 GLU C O 1
ATOM 1139 N N . ILE C 1 27 ? 25.836 48.187 27.396 1.00 31.67 22 ILE C N 1
ATOM 1140 C CA . ILE C 1 27 ? 25.429 49.086 28.468 1.00 31.01 22 ILE C CA 1
ATOM 1141 C C . ILE C 1 27 ? 26.403 48.945 29.630 1.00 31.28 22 ILE C C 1
ATOM 1142 O O . ILE C 1 27 ? 27.237 48.042 29.644 1.00 32.26 22 ILE C O 1
ATOM 1147 N N . SER C 1 28 ? 26.298 49.847 30.596 1.00 31.06 23 SER C N 1
ATOM 1148 C CA . SER C 1 28 ? 27.152 49.818 31.772 1.00 30.99 23 SER C CA 1
ATOM 1149 C C . SER C 1 28 ? 26.266 49.820 33.009 1.00 31.26 23 SER C C 1
ATOM 1150 O O . SER C 1 28 ? 25.103 50.227 32.956 1.00 31.34 23 SER C O 1
ATOM 1153 N N . PHE C 1 29 ? 26.819 49.368 34.125 1.00 31.21 24 PHE C N 1
ATOM 1154 C CA . PHE C 1 29 ? 26.085 49.376 35.375 1.00 30.87 24 PHE C CA 1
ATOM 1155 C C . PHE C 1 29 ? 26.998 49.105 36.545 1.00 33.20 24 PHE C C 1
ATOM 1156 O O . PHE C 1 29 ? 28.088 48.554 36.386 1.00 34.99 24 PHE C O 1
ATOM 1164 N N . ASP C 1 30 ? 26.555 49.529 37.721 1.00 34.54 25 ASP C N 1
ATOM 1165 C CA . ASP C 1 30 ? 27.306 49.339 38.947 1.00 35.71 25 ASP C CA 1
ATOM 1166 C C . ASP C 1 30 ? 26.537 48.313 39.750 1.00 35.40 25 ASP C C 1
ATOM 1167 O O . ASP C 1 30 ? 25.362 48.063 39.481 1.00 36.94 25 ASP C O 1
ATOM 1172 N N . PRO C 1 31 ? 27.187 47.691 40.741 1.00 35.19 26 PRO C N 1
ATOM 1173 C CA . PRO C 1 31 ? 26.484 46.695 41.557 1.00 35.94 26 PRO C CA 1
ATOM 1174 C C . PRO C 1 31 ? 25.175 47.296 42.091 1.00 36.42 26 PRO C C 1
ATOM 1175 O O . PRO C 1 31 ? 25.113 48.489 42.395 1.00 33.99 26 PRO C O 1
ATOM 1179 N N . ASP C 1 32 ? 24.136 46.468 42.188 1.00 38.95 27 ASP C N 1
ATOM 1180 C CA . ASP C 1 32 ? 22.822 46.892 42.690 1.00 38.75 27 ASP C CA 1
ATOM 1181 C C . ASP C 1 32 ? 21.966 47.674 41.698 1.00 37.30 27 ASP C C 1
ATOM 1182 O O . ASP C 1 32 ? 20.896 48.157 42.061 1.00 36.64 27 ASP C O 1
ATOM 1187 N N . ASP C 1 33 ? 22.432 47.830 40.463 1.00 35.21 28 ASP C N 1
ATOM 1188 C CA . ASP C 1 33 ? 21.614 48.519 39.473 1.00 33.21 28 ASP C CA 1
ATOM 1189 C C . ASP C 1 33 ? 20.634 47.476 38.975 1.00 31.82 28 ASP C C 1
ATOM 1190 O O . ASP C 1 33 ? 20.907 46.273 39.037 1.00 31.10 28 ASP C O 1
ATOM 1195 N N . ILE C 1 34 ? 19.498 47.935 38.476 1.00 30.31 29 ILE C N 1
ATOM 1196 C CA . ILE C 1 34 ? 18.481 47.029 37.969 1.00 28.74 29 ILE C CA 1
ATOM 1197 C C . ILE C 1 34 ? 18.478 47.026 36.438 1.00 29.22 29 ILE C C 1
ATOM 1198 O O . ILE C 1 34 ? 18.556 48.082 35.806 1.00 30.01 29 ILE C O 1
ATOM 1203 N N . ILE C 1 35 ? 18.415 45.837 35.847 1.00 27.78 30 ILE C N 1
ATOM 1204 C CA . ILE C 1 35 ? 18.351 45.718 34.397 1.00 26.33 30 ILE C CA 1
ATOM 1205 C C . ILE C 1 35 ? 16.951 45.204 34.104 1.00 24.43 30 ILE C C 1
ATOM 1206 O O . ILE C 1 35 ? 16.516 44.227 34.699 1.00 25.57 30 ILE C O 1
ATOM 1211 N N . THR C 1 36 ? 16.243 45.855 33.195 1.00 25.62 31 THR C N 1
ATOM 1212 C CA . THR C 1 36 ? 14.886 45.426 32.868 1.00 26.67 31 THR C CA 1
ATOM 1213 C C . THR C 1 36 ? 14.736 45.044 31.402 1.00 25.73 31 THR C C 1
ATOM 1214 O O . THR C 1 36 ? 15.638 45.247 30.590 1.00 25.32 31 THR C O 1
ATOM 1218 N N . ASN C 1 37 ? 13.574 44.493 31.081 1.00 25.99 32 ASN C N 1
ATOM 1219 C CA . ASN C 1 37 ? 13.256 44.081 29.729 1.00 27.48 32 ASN C CA 1
ATOM 1220 C C . ASN C 1 37 ? 14.351 43.197 29.129 1.00 29.67 32 ASN C C 1
ATOM 1221 O O . ASN C 1 37 ? 14.748 43.372 27.981 1.00 31.43 32 ASN C O 1
ATOM 1226 N N . ILE C 1 38 ? 14.825 42.230 29.906 1.00 31.07 33 ILE C N 1
ATOM 1227 C CA . ILE C 1 38 ? 15.887 41.346 29.443 1.00 32.00 33 ILE C CA 1
ATOM 1228 C C . ILE C 1 38 ? 15.476 40.309 28.399 1.00 34.15 33 ILE C C 1
ATOM 1229 O O . ILE C 1 38 ? 14.361 39.780 28.414 1.00 30.46 33 ILE C O 1
ATOM 1234 N N . GLU C 1 39 ? 16.412 40.042 27.496 1.00 37.63 34 GLU C N 1
ATOM 1235 C CA . GLU C 1 39 ? 16.255 39.061 26.437 1.00 42.53 34 GLU C CA 1
ATOM 1236 C C . GLU C 1 39 ? 17.591 38.335 26.319 1.00 43.20 34 GLU C C 1
ATOM 1237 O O . GLU C 1 39 ? 18.648 38.962 26.319 1.00 40.53 34 GLU C O 1
ATOM 1243 N N . MET C 1 40 ? 17.541 37.014 26.226 1.00 47.60 35 MET C N 1
ATOM 1244 C CA . MET C 1 40 ? 18.751 36.215 26.095 1.00 50.62 35 MET C CA 1
ATOM 1245 C C . MET C 1 40 ? 19.149 36.042 24.634 1.00 52.20 35 MET C C 1
ATOM 1246 O O . MET C 1 40 ? 18.383 35.497 23.844 1.00 53.83 35 MET C O 1
ATOM 1251 N N . ILE C 1 41 ? 20.341 36.510 24.274 1.00 53.76 36 ILE C N 1
ATOM 1252 C CA . ILE C 1 41 ? 20.827 36.358 22.907 1.00 55.44 36 ILE C CA 1
ATOM 1253 C C . ILE C 1 41 ? 21.468 34.983 22.834 1.00 56.23 36 ILE C C 1
ATOM 1254 O O . ILE C 1 41 ? 21.253 34.230 21.889 1.00 58.34 36 ILE C O 1
ATOM 1259 N N . ASP C 1 42 ? 22.266 34.674 23.849 1.00 57.06 37 ASP C N 1
ATOM 1260 C CA . ASP C 1 42 ? 22.940 33.389 23.953 1.00 58.54 37 ASP C CA 1
ATOM 1261 C C . ASP C 1 42 ? 23.433 33.186 25.383 1.00 58.67 37 ASP C C 1
ATOM 1262 O O . ASP C 1 42 ? 23.084 33.957 26.280 1.00 58.99 37 ASP C O 1
ATOM 1267 N N . ASP C 1 43 ? 24.238 32.150 25.593 1.00 58.52 38 ASP C N 1
ATOM 1268 C CA . ASP C 1 43 ? 24.755 31.835 26.921 1.00 57.34 38 ASP C CA 1
ATOM 1269 C C . ASP C 1 43 ? 25.477 32.981 27.618 1.00 54.49 38 ASP C C 1
ATOM 1270 O O . ASP C 1 43 ? 25.301 33.186 28.821 1.00 54.29 38 ASP C O 1
ATOM 1275 N N . GLY C 1 44 ? 26.281 33.729 26.867 1.00 50.30 39 GLY C N 1
ATOM 1276 C CA . GLY C 1 44 ? 27.041 34.812 27.464 1.00 43.99 39 GLY C CA 1
ATOM 1277 C C . GLY C 1 44 ? 26.446 36.206 27.466 1.00 40.67 39 GLY C C 1
ATOM 1278 O O . GLY C 1 44 ? 26.542 36.925 28.461 1.00 40.18 39 GLY C O 1
ATOM 1279 N N . TRP C 1 45 ? 25.828 36.597 26.362 1.00 36.32 40 TRP C N 1
ATOM 1280 C CA . TRP C 1 45 ? 25.275 37.932 26.275 1.00 33.68 40 TRP C CA 1
ATOM 1281 C C . TRP C 1 45 ? 23.773 38.034 26.281 1.00 32.18 40 TRP C C 1
ATOM 1282 O O . TRP C 1 45 ? 23.080 37.263 25.629 1.00 32.45 40 TRP C O 1
ATOM 1293 N N . TRP C 1 46 ? 23.284 39.014 27.029 1.00 31.00 41 TRP C N 1
ATOM 1294 C CA . TRP C 1 46 ? 21.866 39.303 27.099 1.00 29.64 41 TRP C CA 1
ATOM 1295 C C . TRP C 1 46 ? 21.756 40.768 26.740 1.00 30.87 41 TRP C C 1
ATOM 1296 O O . TRP C 1 46 ? 22.761 41.481 26.676 1.00 30.21 41 TRP C O 1
ATOM 1307 N N . ARG C 1 47 ? 20.542 41.218 26.473 1.00 32.12 42 ARG C N 1
ATOM 1308 C CA . ARG C 1 47 ? 20.345 42.629 26.211 1.00 34.61 42 ARG C CA 1
ATOM 1309 C C . ARG C 1 47 ? 19.155 43.069 27.039 1.00 33.72 42 ARG C C 1
ATOM 1310 O O . ARG C 1 47 ? 18.188 42.323 27.213 1.00 34.28 42 ARG C O 1
ATOM 1318 N N . GLY C 1 48 ? 19.255 44.272 27.585 1.00 32.55 43 GLY C N 1
ATOM 1319 C CA . GLY C 1 48 ? 18.187 44.800 28.400 1.00 31.16 43 GLY C CA 1
ATOM 1320 C C . GLY C 1 48 ? 18.370 46.290 28.565 1.00 30.30 43 GLY C C 1
ATOM 1321 O O . GLY C 1 48 ? 19.212 46.897 27.898 1.00 30.85 43 GLY C O 1
ATOM 1322 N N . VAL C 1 49 ? 17.586 46.876 29.462 1.00 28.69 44 VAL C N 1
ATOM 1323 C CA . VAL C 1 49 ? 17.652 48.300 29.711 1.00 27.86 44 VAL C CA 1
ATOM 1324 C C . VAL C 1 49 ? 18.168 48.554 31.117 1.00 28.74 44 VAL C C 1
ATOM 1325 O O . VAL C 1 49 ? 17.785 47.883 32.078 1.00 30.09 44 VAL C O 1
ATOM 1329 N N . CYS C 1 50 ? 19.057 49.525 31.228 1.00 28.44 45 CYS C N 1
ATOM 1330 C CA . CYS C 1 50 ? 19.617 49.884 32.510 1.00 29.19 45 CYS C CA 1
ATOM 1331 C C . CYS C 1 50 ? 19.878 51.378 32.492 1.00 30.14 45 CYS C C 1
ATOM 1332 O O . CYS C 1 50 ? 20.643 51.874 31.657 1.00 29.22 45 CYS C O 1
ATOM 1335 N N . LYS C 1 51 ? 19.210 52.087 33.399 1.00 31.81 46 LYS C N 1
ATOM 1336 C CA . LYS C 1 51 ? 19.343 53.532 33.527 1.00 31.68 46 LYS C CA 1
ATOM 1337 C C . LYS C 1 51 ? 19.146 54.269 32.203 1.00 33.38 46 LYS C C 1
ATOM 1338 O O . LYS C 1 51 ? 19.915 55.161 31.855 1.00 32.93 46 LYS C O 1
ATOM 1344 N N . GLY C 1 52 ? 18.105 53.884 31.471 1.00 34.74 47 GLY C N 1
ATOM 1345 C CA . GLY C 1 52 ? 17.813 54.522 30.200 1.00 39.49 47 GLY C CA 1
ATOM 1346 C C . GLY C 1 52 ? 18.544 53.950 28.996 1.00 42.35 47 GLY C C 1
ATOM 1347 O O . GLY C 1 52 ? 18.043 54.025 27.867 1.00 44.15 47 GLY C O 1
ATOM 1348 N N . ARG C 1 53 ? 19.722 53.378 29.230 1.00 41.48 48 ARG C N 1
ATOM 1349 C CA . ARG C 1 53 ? 20.527 52.806 28.156 1.00 41.04 48 ARG C CA 1
ATOM 1350 C C . ARG C 1 53 ? 20.085 51.393 27.765 1.00 40.03 48 ARG C C 1
ATOM 1351 O O . ARG C 1 53 ? 19.911 50.515 28.616 1.00 39.74 48 ARG C O 1
ATOM 1359 N N . TYR C 1 54 ? 19.909 51.180 26.467 1.00 38.30 49 TYR C N 1
ATOM 1360 C CA . TYR C 1 54 ? 19.503 49.882 25.949 1.00 36.16 49 TYR C CA 1
ATOM 1361 C C . TYR C 1 54 ? 20.723 49.236 25.290 1.00 34.03 49 TYR C C 1
ATOM 1362 O O . TYR C 1 54 ? 21.471 49.904 24.573 1.00 32.34 49 TYR C O 1
ATOM 1371 N N . GLY C 1 55 ? 20.938 47.948 25.548 1.00 32.44 50 GLY C N 1
ATOM 1372 C CA . GLY C 1 55 ? 22.084 47.281 24.956 1.00 30.86 50 GLY C CA 1
ATOM 1373 C C . GLY C 1 55 ? 22.438 45.907 25.489 1.00 29.72 50 GLY C C 1
ATOM 1374 O O . GLY C 1 55 ? 21.689 45.295 26.246 1.00 30.98 50 GLY C O 1
ATOM 1375 N N . LEU C 1 56 ? 23.608 45.427 25.089 1.00 29.80 51 LEU C N 1
ATOM 1376 C CA . LEU C 1 56 ? 24.093 44.118 25.484 1.00 27.98 51 LEU C CA 1
ATOM 1377 C C . LEU C 1 56 ? 24.969 44.163 26.731 1.00 27.82 51 LEU C C 1
ATOM 1378 O O . LEU C 1 56 ? 25.675 45.137 26.978 1.00 28.94 51 LEU C O 1
ATOM 1383 N N . PHE C 1 57 ? 24.914 43.098 27.519 1.00 26.08 52 PHE C N 1
ATOM 1384 C CA . PHE C 1 57 ? 25.717 43.008 28.725 1.00 26.64 52 PHE C CA 1
ATOM 1385 C C . PHE C 1 57 ? 25.944 41.536 29.034 1.00 25.83 52 PHE C C 1
ATOM 1386 O O . PHE C 1 57 ? 25.214 40.672 28.546 1.00 24.02 52 PHE C O 1
ATOM 1394 N N . PRO C 1 58 ? 26.973 41.236 29.844 1.00 26.26 53 PRO C N 1
ATOM 1395 C CA . PRO C 1 58 ? 27.331 39.870 30.244 1.00 26.90 53 PRO C CA 1
ATOM 1396 C C . PRO C 1 58 ? 26.283 39.266 31.182 1.00 28.11 53 PRO C C 1
ATOM 1397 O O . PRO C 1 58 ? 26.045 39.779 32.277 1.00 28.05 53 PRO C O 1
ATOM 1401 N N . ALA C 1 59 ? 25.656 38.186 30.738 1.00 28.88 54 ALA C N 1
ATOM 1402 C CA . ALA C 1 59 ? 24.641 37.497 31.526 1.00 32.20 54 ALA C CA 1
ATOM 1403 C C . ALA C 1 59 ? 25.148 37.141 32.932 1.00 33.39 54 ALA C C 1
ATOM 1404 O O . ALA C 1 59 ? 24.410 37.226 33.912 1.00 35.84 54 ALA C O 1
ATOM 1406 N N . ASN C 1 60 ? 26.414 36.759 33.021 1.00 33.66 55 ASN C N 1
ATOM 1407 C CA . ASN C 1 60 ? 27.026 36.358 34.286 1.00 34.72 55 ASN C CA 1
ATOM 1408 C C . ASN C 1 60 ? 27.316 37.478 35.286 1.00 33.48 55 ASN C C 1
ATOM 1409 O O . ASN C 1 60 ? 27.780 37.211 36.395 1.00 32.13 55 ASN C O 1
ATOM 1414 N N . TYR C 1 61 ? 27.041 38.725 34.901 1.00 31.49 56 TYR C N 1
ATOM 1415 C CA . TYR C 1 61 ? 27.282 39.869 35.781 1.00 28.34 56 TYR C CA 1
ATOM 1416 C C . TYR C 1 61 ? 26.023 40.321 36.509 1.00 28.34 56 TYR C C 1
ATOM 1417 O O . TYR C 1 61 ? 26.070 41.261 37.294 1.00 27.99 56 TYR C O 1
ATOM 1426 N N . VAL C 1 62 ? 24.900 39.664 36.236 1.00 27.63 57 VAL C N 1
ATOM 1427 C CA . VAL C 1 62 ? 23.641 40.020 36.883 1.00 29.47 57 VAL C CA 1
ATOM 1428 C C . VAL C 1 62 ? 22.952 38.806 37.498 1.00 31.98 57 VAL C C 1
ATOM 1429 O O . VAL C 1 62 ? 23.239 37.660 37.152 1.00 31.33 57 VAL C O 1
ATOM 1433 N N . GLU C 1 63 ? 22.033 39.064 38.416 1.00 34.76 58 GLU C N 1
ATOM 1434 C CA . GLU C 1 63 ? 21.292 37.976 39.027 1.00 36.51 58 GLU C CA 1
ATOM 1435 C C . GLU C 1 63 ? 19.817 38.173 38.775 1.00 35.25 58 GLU C C 1
ATOM 1436 O O . GLU C 1 63 ? 19.231 39.170 39.194 1.00 33.12 58 GLU C O 1
ATOM 1442 N N . LEU C 1 64 ? 19.223 37.223 38.069 1.00 35.42 59 LEU C N 1
ATOM 1443 C CA . LEU C 1 64 ? 17.805 37.291 37.781 1.00 37.57 59 LEU C CA 1
ATOM 1444 C C . LEU C 1 64 ? 17.042 37.420 39.094 1.00 37.69 59 LEU C C 1
ATOM 1445 O O . LEU C 1 64 ? 17.169 36.581 39.980 1.00 39.21 59 LEU C O 1
ATOM 1450 N N . ARG C 1 65 ? 16.270 38.490 39.220 1.00 39.18 60 ARG C N 1
ATOM 1451 C CA . ARG C 1 65 ? 15.476 38.727 40.415 1.00 40.59 60 ARG C CA 1
ATOM 1452 C C . ARG C 1 65 ? 14.212 39.440 39.974 1.00 40.56 60 ARG C C 1
ATOM 1453 O O . ARG C 1 65 ? 14.259 40.587 39.531 1.00 40.19 60 ARG C O 1
ATOM 1461 N N . GLN C 1 66 ? 13.080 38.753 40.082 1.00 41.51 61 GLN C N 1
ATOM 1462 C CA . GLN C 1 66 ? 11.820 39.343 39.665 1.00 43.60 61 GLN C CA 1
ATOM 1463 C C . GLN C 1 66 ? 11.109 40.006 40.843 1.00 44.94 61 GLN C C 1
ATOM 1464 O O . GLN C 1 66 ? 11.580 39.845 41.991 1.00 46.13 61 GLN C O 1
ATOM 1471 N N . ASP D 1 8 ? 62.482 43.674 29.943 1.00 47.58 3 ASP D N 1
ATOM 1472 C CA . ASP D 1 8 ? 61.966 42.448 29.264 1.00 46.20 3 ASP D CA 1
ATOM 1473 C C . ASP D 1 8 ? 60.446 42.475 29.122 1.00 43.49 3 ASP D C 1
ATOM 1474 O O . ASP D 1 8 ? 59.742 42.980 29.998 1.00 43.92 3 ASP D O 1
ATOM 1479 N N . LEU D 1 9 ? 59.947 41.910 28.026 1.00 39.95 4 LEU D N 1
ATOM 1480 C CA . LEU D 1 9 ? 58.513 41.889 27.755 1.00 36.25 4 LEU D CA 1
ATOM 1481 C C . LEU D 1 9 ? 57.775 40.631 28.215 1.00 36.99 4 LEU D C 1
ATOM 1482 O O . LEU D 1 9 ? 56.551 40.533 28.075 1.00 36.44 4 LEU D O 1
ATOM 1487 N N . GLY D 1 10 ? 58.517 39.670 28.761 1.00 35.67 5 GLY D N 1
ATOM 1488 C CA . GLY D 1 10 ? 57.903 38.448 29.243 1.00 32.94 5 GLY D CA 1
ATOM 1489 C C . GLY D 1 10 ? 56.935 37.808 28.269 1.00 33.64 5 GLY D C 1
ATOM 1490 O O . GLY D 1 10 ? 57.191 37.735 27.058 1.00 32.60 5 GLY D O 1
ATOM 1491 N N . ILE D 1 11 ? 55.814 37.327 28.797 1.00 33.97 6 ILE D N 1
ATOM 1492 C CA . ILE D 1 11 ? 54.817 36.679 27.958 1.00 33.62 6 ILE D CA 1
ATOM 1493 C C . ILE D 1 11 ? 53.924 37.738 27.351 1.00 32.55 6 ILE D C 1
ATOM 1494 O O . ILE D 1 11 ? 53.373 38.582 28.052 1.00 33.17 6 ILE D O 1
ATOM 1499 N N . THR D 1 12 ? 53.775 37.684 26.040 1.00 31.52 7 THR D N 1
ATOM 1500 C CA . THR D 1 12 ? 52.968 38.664 25.353 1.00 32.79 7 THR D CA 1
ATOM 1501 C C . THR D 1 12 ? 51.751 38.062 24.677 1.00 31.06 7 THR D C 1
ATOM 1502 O O . THR D 1 12 ? 51.685 36.860 24.429 1.00 31.00 7 THR D O 1
ATOM 1506 N N . ALA D 1 13 ? 50.782 38.920 24.394 1.00 31.38 8 ALA D N 1
ATOM 1507 C CA . ALA D 1 13 ? 49.560 38.514 23.726 1.00 30.97 8 ALA D CA 1
ATOM 1508 C C . ALA D 1 13 ? 49.041 39.697 22.940 1.00 30.11 8 ALA D C 1
ATOM 1509 O O . ALA D 1 13 ? 49.485 40.830 23.125 1.00 30.08 8 ALA D O 1
ATOM 1511 N N . VAL D 1 14 ? 48.114 39.426 22.040 1.00 31.76 9 VAL D N 1
ATOM 1512 C CA . VAL D 1 14 ? 47.510 40.481 21.258 1.00 33.22 9 VAL D CA 1
ATOM 1513 C C . VAL D 1 14 ? 46.029 40.464 21.612 1.00 34.13 9 VAL D C 1
ATOM 1514 O O . VAL D 1 14 ? 45.398 39.402 21.646 1.00 33.84 9 VAL D O 1
ATOM 15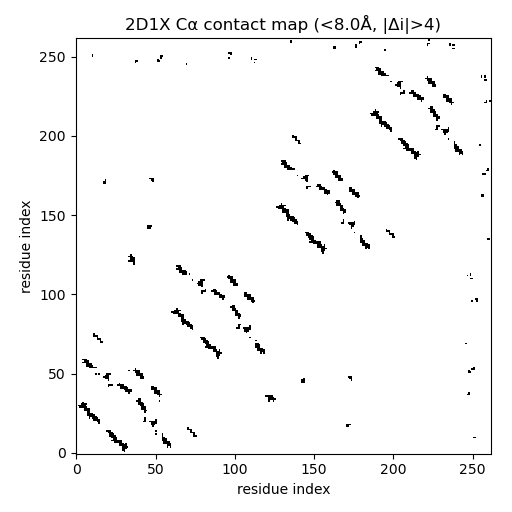18 N N . ALA D 1 15 ? 45.489 41.640 21.913 1.00 33.58 10 ALA D N 1
ATOM 1519 C CA . ALA D 1 15 ? 44.086 41.766 22.256 1.00 32.58 10 ALA D CA 1
ATOM 1520 C C . ALA D 1 15 ? 43.238 41.346 21.052 1.00 34.54 10 ALA D C 1
ATOM 1521 O O . ALA D 1 15 ? 43.461 41.800 19.923 1.00 33.33 10 ALA D O 1
ATOM 1523 N N . LEU D 1 16 ? 42.267 40.472 21.302 1.00 34.65 11 LEU D N 1
ATOM 1524 C CA . LEU D 1 16 ? 41.380 39.982 20.255 1.00 35.41 11 LEU D CA 1
ATOM 1525 C C . LEU D 1 16 ? 40.116 40.816 20.146 1.00 36.21 11 LEU D C 1
ATOM 1526 O O . LEU D 1 16 ? 39.489 40.869 19.088 1.00 37.22 11 LEU D O 1
ATOM 1531 N N . TYR D 1 17 ? 39.742 41.459 21.247 1.00 36.91 12 TYR D N 1
ATOM 1532 C CA . TYR D 1 17 ? 38.529 42.264 21.284 1.00 37.55 12 TYR D CA 1
ATOM 1533 C C . TYR D 1 17 ? 38.705 43.462 22.182 1.00 37.09 12 TYR D C 1
ATOM 1534 O O . TYR D 1 17 ? 39.670 43.544 22.940 1.00 37.67 12 TYR D O 1
ATOM 1543 N N . ASP D 1 18 ? 37.744 44.378 22.100 1.00 37.09 13 ASP D N 1
ATOM 1544 C CA . ASP D 1 18 ? 37.730 45.586 22.912 1.00 36.75 13 ASP D CA 1
ATOM 1545 C C . ASP D 1 18 ? 37.413 45.213 24.351 1.00 34.94 13 ASP D C 1
ATOM 1546 O O . ASP D 1 18 ? 36.613 44.316 24.595 1.00 34.93 13 ASP D O 1
ATOM 1551 N N . TYR D 1 19 ? 38.042 45.899 25.298 1.00 34.17 14 TYR D N 1
ATOM 1552 C CA . TYR D 1 19 ? 37.778 45.658 26.709 1.00 32.45 14 TYR D CA 1
ATOM 1553 C C . TYR D 1 19 ? 37.973 46.920 27.538 1.00 32.50 14 TYR D C 1
ATOM 1554 O O . TYR D 1 19 ? 39.014 47.567 27.463 1.00 31.53 14 TYR D O 1
ATOM 1563 N N . GLN D 1 20 ? 36.974 47.260 28.343 1.00 33.43 15 GLN D N 1
ATOM 1564 C CA . GLN D 1 20 ? 37.065 48.447 29.178 1.00 35.42 15 GLN D CA 1
ATOM 1565 C C . GLN D 1 20 ? 37.170 48.056 30.648 1.00 36.96 15 GLN D C 1
ATOM 1566 O O . GLN D 1 20 ? 36.362 47.275 31.150 1.00 37.22 15 GLN D O 1
ATOM 1572 N N . ALA D 1 21 ? 38.174 48.602 31.329 1.00 37.97 16 ALA D N 1
ATOM 1573 C CA . ALA D 1 21 ? 38.406 48.318 32.739 1.00 39.78 16 ALA D CA 1
ATOM 1574 C C . ALA D 1 21 ? 37.201 48.671 33.606 1.00 41.84 16 ALA D C 1
ATOM 1575 O O . ALA D 1 21 ? 36.716 49.804 33.580 1.00 41.52 16 ALA D O 1
ATOM 1577 N N . ALA D 1 22 ? 36.735 47.694 34.381 1.00 44.08 17 ALA D N 1
ATOM 1578 C CA . ALA D 1 22 ? 35.589 47.882 35.266 1.00 45.21 17 ALA D CA 1
ATOM 1579 C C . ALA D 1 22 ? 35.993 48.596 36.551 1.00 46.10 17 ALA D C 1
ATOM 1580 O O . ALA D 1 22 ? 35.148 49.145 37.253 1.00 48.03 17 ALA D O 1
ATOM 1582 N N . GLY D 1 23 ? 37.289 48.582 36.849 1.00 47.90 18 GLY D N 1
ATOM 1583 C CA . GLY D 1 23 ? 37.801 49.228 38.046 1.00 47.57 18 GLY D CA 1
ATOM 1584 C C . GLY D 1 23 ? 39.266 49.589 37.875 1.00 48.78 18 GLY D C 1
ATOM 1585 O O . GLY D 1 23 ? 39.854 49.307 36.830 1.00 49.12 18 GLY D O 1
ATOM 1586 N N . ASP D 1 24 ? 39.863 50.203 38.894 1.00 48.85 19 ASP D N 1
ATOM 1587 C CA . ASP D 1 24 ? 41.264 50.610 38.832 1.00 48.82 19 ASP D CA 1
ATOM 1588 C C . ASP D 1 24 ? 42.250 49.456 38.916 1.00 47.89 19 ASP D C 1
ATOM 1589 O O . ASP D 1 24 ? 43.451 49.643 38.725 1.00 47.83 19 ASP D O 1
ATOM 1594 N N . ASP D 1 25 ? 41.749 48.264 39.208 1.00 46.01 20 ASP D N 1
ATOM 1595 C CA . ASP D 1 25 ? 42.613 47.099 39.297 1.00 45.27 20 ASP D CA 1
ATOM 1596 C C . ASP D 1 25 ? 42.705 46.414 37.930 1.00 42.33 20 ASP D C 1
ATOM 1597 O O . ASP D 1 25 ? 43.500 45.496 37.730 1.00 40.04 20 ASP D O 1
ATOM 1602 N N . GLU D 1 26 ? 41.898 46.884 36.985 1.00 39.20 21 GLU D N 1
ATOM 1603 C CA . GLU D 1 26 ? 41.889 46.323 35.640 1.00 36.87 21 GLU D CA 1
ATOM 1604 C C . GLU D 1 26 ? 42.509 47.283 34.623 1.00 36.61 21 GLU D C 1
ATOM 1605 O O . GLU D 1 26 ? 42.817 48.440 34.944 1.00 35.47 21 GLU D O 1
ATOM 1611 N N . ILE D 1 27 ? 42.695 46.784 33.400 1.00 34.28 22 ILE D N 1
ATOM 1612 C CA . ILE D 1 27 ? 43.247 47.580 32.309 1.00 32.96 22 ILE D CA 1
ATOM 1613 C C . ILE D 1 27 ? 42.301 47.508 31.120 1.00 32.18 22 ILE D C 1
ATOM 1614 O O . ILE D 1 27 ? 41.408 46.667 31.083 1.00 34.77 22 ILE D O 1
ATOM 1619 N N . SER D 1 28 ? 42.500 48.392 30.150 1.00 32.64 23 SER D N 1
ATOM 1620 C CA . SER D 1 28 ? 41.668 48.430 28.953 1.00 30.42 23 SER D CA 1
ATOM 1621 C C . SER D 1 28 ? 42.546 48.263 27.725 1.00 29.96 23 SER D C 1
ATOM 1622 O O . SER D 1 28 ? 43.755 48.485 27.784 1.00 29.73 23 SER D O 1
ATOM 1625 N N . PHE D 1 29 ? 41.931 47.865 26.617 1.00 29.14 24 PHE D N 1
ATOM 1626 C CA . PHE D 1 29 ? 42.636 47.711 25.354 1.00 29.17 24 PHE D CA 1
ATOM 1627 C C . PHE D 1 29 ? 41.685 47.536 24.183 1.00 30.35 24 PHE D C 1
ATOM 1628 O O . PHE D 1 29 ? 40.514 47.191 24.362 1.00 30.36 24 PHE D O 1
ATOM 1636 N N . ASP D 1 30 ? 42.198 47.796 22.985 1.00 31.37 25 ASP D N 1
ATOM 1637 C CA . ASP D 1 30 ? 41.427 47.673 21.753 1.00 32.73 25 ASP D CA 1
ATOM 1638 C C . ASP D 1 30 ? 42.023 46.509 20.971 1.00 32.18 25 ASP D C 1
ATOM 1639 O O . ASP D 1 30 ? 43.173 46.140 21.195 1.00 31.82 25 ASP D O 1
ATOM 1644 N N . PRO D 1 31 ? 41.248 45.909 20.050 1.00 32.83 26 PRO D N 1
ATOM 1645 C CA . PRO D 1 31 ? 41.800 44.788 19.279 1.00 32.49 26 PRO D CA 1
ATOM 1646 C C . PRO D 1 31 ? 43.145 45.200 18.67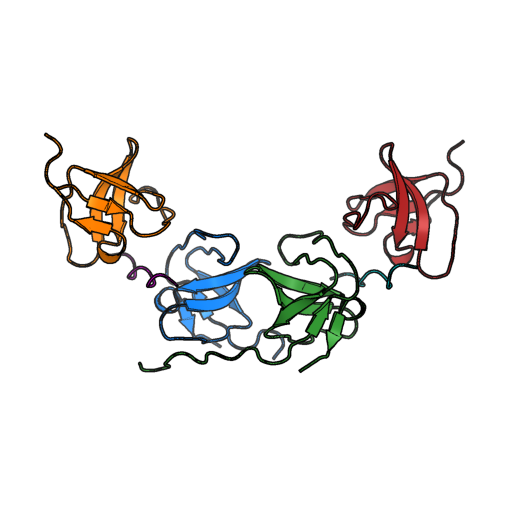8 1.00 33.98 26 PRO D C 1
ATOM 1647 O O . PRO D 1 31 ? 43.308 46.349 18.253 1.00 32.98 26 PRO D O 1
ATOM 1651 N N . ASP D 1 32 ? 44.093 44.263 18.654 1.00 35.01 27 ASP D N 1
ATOM 1652 C CA . ASP D 1 32 ? 45.441 44.477 18.114 1.00 36.41 27 ASP D CA 1
ATOM 1653 C C . ASP D 1 32 ? 46.413 45.141 19.076 1.00 35.65 27 ASP D C 1
ATOM 1654 O O . ASP D 1 32 ? 47.572 45.349 18.731 1.00 36.36 27 ASP D O 1
ATOM 1659 N N . ASP D 1 33 ? 45.955 45.499 20.270 1.00 34.41 28 ASP D N 1
ATOM 1660 C CA . ASP D 1 33 ? 46.865 46.089 21.241 1.00 32.52 28 ASP D CA 1
ATOM 1661 C C . ASP D 1 33 ? 47.726 44.951 21.780 1.00 30.87 28 ASP D C 1
ATOM 1662 O O . ASP D 1 33 ? 47.316 43.789 21.762 1.00 29.36 28 ASP D O 1
ATOM 1667 N N . ILE D 1 34 ? 48.917 45.284 22.261 1.00 29.88 29 ILE D N 1
ATOM 1668 C CA . ILE D 1 34 ? 49.813 44.273 22.805 1.00 28.90 29 ILE D CA 1
ATOM 1669 C C . ILE D 1 34 ? 49.830 44.319 24.335 1.00 28.35 29 ILE D C 1
ATOM 1670 O O . ILE D 1 34 ? 49.935 45.392 24.932 1.00 28.31 29 ILE D O 1
ATOM 1675 N N . ILE D 1 35 ? 49.695 43.155 24.963 1.00 27.25 30 ILE D N 1
ATOM 1676 C CA . ILE D 1 35 ? 49.750 43.071 26.420 1.00 26.52 30 ILE D CA 1
ATOM 1677 C C . ILE D 1 35 ? 51.091 42.399 26.709 1.00 25.19 30 ILE D C 1
ATOM 1678 O O . ILE D 1 35 ? 51.457 41.434 26.044 1.00 24.06 30 ILE D O 1
ATOM 1683 N N . THR D 1 36 ? 51.837 42.918 27.676 1.00 25.92 31 THR D N 1
ATOM 1684 C CA . THR D 1 36 ? 53.138 42.339 27.999 1.00 26.57 31 THR D CA 1
ATOM 1685 C C . THR D 1 36 ? 53.252 41.930 29.465 1.00 27.81 31 THR D C 1
ATOM 1686 O O . THR D 1 36 ? 52.395 42.265 30.286 1.00 24.96 31 THR D O 1
ATOM 1690 N N . ASN D 1 37 ? 54.325 41.200 29.770 1.00 30.32 32 ASN D N 1
ATOM 1691 C CA . ASN D 1 37 ? 54.614 40.725 31.118 1.00 31.66 32 ASN D CA 1
ATOM 1692 C C . ASN D 1 37 ? 53.380 40.106 31.734 1.00 32.47 32 ASN D C 1
ATOM 1693 O O . ASN D 1 37 ? 53.022 40.398 32.873 1.00 33.93 32 ASN D O 1
ATOM 1698 N N . ILE D 1 38 ? 52.731 39.249 30.959 1.00 33.58 33 ILE D N 1
ATOM 1699 C CA . ILE D 1 38 ? 51.521 38.569 31.391 1.00 35.51 33 ILE D CA 1
ATOM 1700 C C . ILE D 1 38 ? 51.761 37.594 32.551 1.00 38.85 33 ILE D C 1
ATOM 1701 O O . ILE D 1 38 ? 52.781 36.908 32.608 1.00 37.64 33 ILE D O 1
ATOM 1706 N N . GLU D 1 39 ? 50.811 37.560 33.480 1.00 42.93 34 GLU D N 1
ATOM 1707 C CA . GLU D 1 39 ? 50.862 36.673 34.639 1.00 46.81 34 GLU D CA 1
ATOM 1708 C C . GLU D 1 39 ? 49.532 35.940 34.690 1.00 48.08 34 GLU D C 1
ATOM 1709 O O . GLU D 1 39 ? 48.490 36.552 34.928 1.00 47.97 34 GLU D O 1
ATOM 1715 N N . MET D 1 40 ? 49.553 34.637 34.466 1.00 50.41 35 MET D N 1
ATOM 1716 C CA . MET D 1 40 ? 48.313 33.887 34.501 1.00 53.48 35 MET D CA 1
ATOM 1717 C C . MET D 1 40 ? 47.860 33.653 35.934 1.00 54.98 35 MET D C 1
ATOM 1718 O O . MET D 1 40 ? 48.263 32.689 36.582 1.00 54.82 35 MET D O 1
ATOM 1723 N N . ILE D 1 41 ? 47.025 34.574 36.415 1.00 57.16 36 ILE D N 1
ATOM 1724 C CA . ILE D 1 41 ? 46.475 34.549 37.767 1.00 59.42 36 ILE D CA 1
ATOM 1725 C C . ILE D 1 41 ? 45.533 33.364 37.969 1.00 61.55 36 ILE D C 1
ATOM 1726 O O . ILE D 1 41 ? 45.522 32.737 39.032 1.00 62.02 36 ILE D O 1
ATOM 1731 N N . ASP D 1 42 ? 44.727 33.075 36.953 1.00 62.64 37 ASP D N 1
ATOM 1732 C CA . ASP D 1 42 ? 43.813 31.947 37.015 1.00 64.38 37 ASP D CA 1
ATOM 1733 C C . ASP D 1 42 ? 43.147 31.693 35.669 1.00 63.98 37 ASP D C 1
ATOM 1734 O O . ASP D 1 42 ? 43.512 32.287 34.654 1.00 62.95 37 ASP D O 1
ATOM 1739 N N . ASP D 1 43 ? 42.173 30.793 35.677 1.00 64.09 38 ASP D N 1
ATOM 1740 C CA . ASP D 1 43 ? 41.445 30.403 34.477 1.00 63.66 38 ASP D CA 1
ATOM 1741 C C . ASP D 1 43 ? 40.822 31.538 33.665 1.00 60.15 38 ASP D C 1
ATOM 1742 O O . ASP D 1 43 ? 40.854 31.509 32.433 1.00 61.77 38 ASP D O 1
ATOM 1747 N N . GLY D 1 44 ? 40.265 32.537 34.344 1.00 54.91 39 GLY D N 1
ATOM 1748 C CA . GLY D 1 44 ? 39.626 33.630 33.633 1.00 49.20 39 GLY D CA 1
ATOM 1749 C C . GLY D 1 44 ? 40.325 34.978 33.623 1.00 44.96 39 GLY D C 1
ATOM 1750 O O . GLY D 1 44 ? 40.167 35.740 32.672 1.00 41.73 39 GLY D O 1
ATOM 1751 N N . TRP D 1 45 ? 41.090 35.286 34.665 1.00 41.87 40 TRP D N 1
ATOM 1752 C CA . TRP D 1 45 ? 41.775 36.569 34.723 1.00 40.88 40 TRP D CA 1
ATOM 1753 C C . TRP D 1 45 ? 43.294 36.496 34.735 1.00 40.84 40 TRP D C 1
ATOM 1754 O O . TRP D 1 45 ? 43.896 35.773 35.532 1.00 41.18 40 TRP D O 1
ATOM 1765 N N . TRP D 1 46 ? 43.913 37.253 33.836 1.00 40.15 41 TRP D N 1
ATOM 1766 C CA . TRP D 1 46 ? 45.366 37.319 33.779 1.00 38.66 41 TRP D CA 1
ATOM 1767 C C . TRP D 1 46 ? 45.742 38.742 34.151 1.00 36.89 41 TRP D C 1
ATOM 1768 O O . TRP D 1 46 ? 44.895 39.624 34.204 1.00 37.82 41 TRP D O 1
ATOM 1779 N N . ARG D 1 47 ? 47.015 38.961 34.417 1.00 38.26 42 ARG D N 1
ATOM 1780 C CA . ARG D 1 47 ? 47.483 40.282 34.769 1.00 39.23 42 ARG D CA 1
ATOM 1781 C C . ARG D 1 47 ? 48.648 40.597 33.838 1.00 37.65 42 ARG D C 1
ATOM 1782 O O . ARG D 1 47 ? 49.468 39.731 33.541 1.00 38.05 42 ARG D O 1
ATOM 1790 N N . GLY D 1 48 ? 48.701 41.833 33.360 1.00 35.99 43 GLY D N 1
ATOM 1791 C CA . GLY D 1 48 ? 49.767 42.224 32.461 1.00 33.35 43 GLY D CA 1
ATOM 1792 C C . GLY D 1 48 ? 49.810 43.726 32.284 1.00 32.13 43 GLY D C 1
ATOM 1793 O O . GLY D 1 48 ? 49.077 44.469 32.938 1.00 31.45 43 GLY D O 1
ATOM 1794 N N . VAL D 1 49 ? 50.686 44.174 31.398 1.00 31.04 44 VAL D N 1
ATOM 1795 C CA . VAL D 1 49 ? 50.829 45.585 31.117 1.00 28.44 44 VAL D CA 1
ATOM 1796 C C . VAL D 1 49 ? 50.378 45.859 29.693 1.00 28.56 44 VAL D C 1
ATOM 1797 O O . VAL D 1 49 ? 50.719 45.121 28.766 1.00 28.07 44 VAL D O 1
ATOM 1801 N N . CYS D 1 50 ? 49.592 46.918 29.536 1.00 28.13 45 CYS D N 1
ATOM 1802 C CA . CYS D 1 50 ? 49.091 47.324 28.234 1.00 28.91 45 CYS D CA 1
ATOM 1803 C C . CYS D 1 50 ? 49.062 48.848 28.175 1.00 30.00 45 CYS D C 1
ATOM 1804 O O . CYS D 1 50 ? 48.454 49.505 29.022 1.00 31.30 45 CYS D O 1
ATOM 1807 N N . LYS D 1 51 ? 49.743 49.400 27.179 1.00 32.65 46 LYS D N 1
ATOM 1808 C CA . LYS D 1 51 ? 49.813 50.848 26.970 1.00 35.10 46 LYS D CA 1
ATOM 1809 C C . LYS D 1 51 ? 50.149 51.649 28.228 1.00 36.83 46 LYS D C 1
ATOM 1810 O O . LYS D 1 51 ? 49.538 52.680 28.501 1.00 37.19 46 LYS D O 1
ATOM 1816 N N . GLY D 1 52 ? 51.128 51.166 28.987 1.00 39.31 47 GLY D N 1
ATOM 1817 C CA . GLY D 1 52 ? 51.545 51.860 30.190 1.00 41.68 47 GLY D CA 1
ATOM 1818 C C . GLY D 1 52 ? 50.743 51.565 31.444 1.00 43.44 47 GLY D C 1
ATOM 1819 O O . GLY D 1 52 ? 51.137 51.976 32.532 1.00 44.47 47 GLY D O 1
ATOM 1820 N N . ARG D 1 53 ? 49.626 50.857 31.306 1.00 44.58 48 ARG D N 1
ATOM 1821 C CA . ARG D 1 53 ? 48.790 50.530 32.457 1.00 44.89 48 ARG D CA 1
ATOM 1822 C C . ARG D 1 53 ? 48.988 49.079 32.884 1.00 43.79 48 ARG D C 1
ATOM 1823 O O . ARG D 1 53 ? 49.194 48.195 32.051 1.00 43.20 48 ARG D O 1
ATOM 1831 N N . TYR D 1 54 ? 48.922 48.841 34.189 1.00 42.50 49 TYR D N 1
ATOM 1832 C CA . TYR D 1 54 ? 49.100 47.503 34.737 1.00 41.98 49 TYR D CA 1
ATOM 1833 C C . TYR D 1 54 ? 47.813 47.054 35.411 1.00 40.22 49 TYR D C 1
ATOM 1834 O O . TYR D 1 54 ? 47.188 47.827 36.139 1.00 42.09 49 TYR D O 1
ATOM 1843 N N . GLY D 1 55 ? 47.411 45.810 35.174 1.00 37.07 50 GLY D N 1
ATOM 1844 C CA . GLY D 1 55 ? 46.194 45.329 35.792 1.00 34.53 50 GLY D CA 1
ATOM 1845 C C . GLY D 1 55 ? 45.671 44.010 35.263 1.00 34.89 50 GLY D C 1
ATOM 1846 O O . GLY D 1 55 ? 46.304 43.350 34.442 1.00 33.48 50 GLY D O 1
ATOM 1847 N N . LEU D 1 56 ? 44.492 43.634 35.751 1.00 34.37 51 LEU D N 1
ATOM 1848 C CA . LEU D 1 56 ? 43.840 42.395 35.367 1.00 32.93 51 LEU D CA 1
ATOM 1849 C C . LEU D 1 56 ? 43.002 42.567 34.106 1.00 32.43 51 LEU D C 1
ATOM 1850 O O . LEU D 1 56 ? 42.497 43.651 33.823 1.00 30.43 51 LEU D O 1
ATOM 1855 N N . PHE D 1 57 ? 42.866 41.486 33.350 1.00 30.56 52 PHE D N 1
ATOM 1856 C CA . PHE D 1 57 ? 42.074 41.495 32.128 1.00 29.61 52 PHE D CA 1
ATOM 1857 C C . PHE D 1 57 ? 41.622 40.063 31.867 1.00 28.41 52 PHE D C 1
ATOM 1858 O O . PHE D 1 57 ? 42.211 39.113 32.391 1.00 28.45 52 PHE D O 1
ATOM 1866 N N . PRO D 1 58 ? 40.562 39.888 31.066 1.00 29.17 53 PRO D N 1
ATOM 1867 C CA . PRO D 1 58 ? 40.045 38.554 30.749 1.00 30.40 53 PRO D CA 1
ATOM 1868 C C . PRO D 1 58 ? 40.995 37.800 29.818 1.00 30.92 53 PRO D C 1
ATOM 1869 O O . PRO D 1 58 ? 41.315 38.276 28.727 1.00 31.60 53 PRO D O 1
ATOM 1873 N N . ALA D 1 59 ? 41.439 36.627 30.250 1.00 31.26 54 ALA D N 1
ATOM 1874 C CA . ALA D 1 59 ? 42.342 35.815 29.447 1.00 33.18 54 ALA D CA 1
ATOM 1875 C C . ALA D 1 59 ? 41.736 35.463 28.085 1.00 36.78 54 ALA D C 1
ATOM 1876 O O . ALA D 1 59 ? 42.435 35.457 27.065 1.00 40.01 54 ALA D O 1
ATOM 1878 N N . ASN D 1 60 ? 40.441 35.175 28.060 1.00 37.19 55 ASN D N 1
ATOM 1879 C CA . ASN D 1 60 ? 39.790 34.807 26.812 1.00 40.35 55 ASN D CA 1
ATOM 1880 C C . ASN D 1 60 ? 39.668 35.981 25.829 1.00 39.96 55 ASN D C 1
ATOM 1881 O O . ASN D 1 60 ? 39.171 35.815 24.715 1.00 41.04 55 ASN D O 1
ATOM 1886 N N . TYR D 1 61 ? 40.125 37.162 26.234 1.00 38.96 56 TYR D N 1
ATOM 1887 C CA . TYR D 1 61 ? 40.052 38.336 25.366 1.00 37.53 56 TYR D CA 1
ATOM 1888 C C . TYR D 1 61 ? 41.338 38.609 24.593 1.00 36.81 56 TYR D C 1
ATOM 1889 O O . TYR D 1 61 ? 41.385 39.510 23.759 1.00 35.14 56 TYR D O 1
ATOM 1898 N N . VAL D 1 62 ? 42.378 37.835 24.878 1.00 35.95 57 VAL D N 1
ATOM 1899 C CA . VAL D 1 62 ? 43.657 38.009 24.204 1.00 36.56 57 VAL D CA 1
ATOM 1900 C C . VAL D 1 62 ? 44.161 36.683 23.639 1.00 38.91 57 VAL D C 1
ATOM 1901 O O . VAL D 1 62 ? 43.722 35.608 24.052 1.00 39.64 57 VAL D O 1
ATOM 1905 N N . GLU D 1 63 ? 45.085 36.758 22.692 1.00 39.95 58 GLU D N 1
ATOM 1906 C CA . GLU D 1 63 ? 45.638 35.546 22.108 1.00 41.32 58 GLU D CA 1
ATOM 1907 C C . GLU D 1 63 ? 47.139 35.573 22.262 1.00 40.48 58 GLU D C 1
ATOM 1908 O O . GLU D 1 63 ? 47.811 36.419 21.667 1.00 40.43 58 GLU D O 1
ATOM 1914 N N . LEU D 1 64 ? 47.661 34.656 23.069 1.00 40.11 59 LEU D N 1
ATOM 1915 C CA . LEU D 1 64 ? 49.099 34.561 23.282 1.00 40.90 59 LEU D CA 1
ATOM 1916 C C . LEU D 1 64 ? 49.792 34.598 21.927 1.00 41.08 59 LEU D C 1
ATOM 1917 O O . LEU D 1 64 ? 49.406 33.883 21.003 1.00 40.80 59 LEU D O 1
ATOM 1922 N N . ARG D 1 65 ? 50.805 35.446 21.810 1.00 41.67 60 ARG D N 1
ATOM 1923 C CA . ARG D 1 65 ? 51.543 35.566 20.565 1.00 43.70 60 ARG D CA 1
ATOM 1924 C C . ARG D 1 65 ? 52.932 36.090 20.877 1.00 44.64 60 ARG D C 1
ATOM 1925 O O . ARG D 1 65 ? 53.094 37.212 21.350 1.00 45.56 60 ARG D O 1
ATOM 1933 N N . GLN D 1 66 ? 53.939 35.269 20.616 1.00 46.96 61 GLN D N 1
ATOM 1934 C CA . GLN D 1 66 ? 55.311 35.659 20.908 1.00 50.46 61 GLN D CA 1
ATOM 1935 C C . GLN D 1 66 ? 56.070 36.262 19.721 1.00 51.02 61 GLN D C 1
ATOM 1936 O O . GLN D 1 66 ? 55.555 36.224 18.580 1.00 51.36 61 GLN D O 1
ATOM 1943 N N . LYS E 2 3 ? 7.723 60.254 28.670 1.00 55.63 3 LYS P N 1
ATOM 1944 C CA . LYS E 2 3 ? 8.634 60.757 27.601 1.00 55.12 3 LYS P CA 1
ATOM 1945 C C . LYS E 2 3 ? 7.890 61.746 26.712 1.00 55.00 3 LYS P C 1
ATOM 1946 O O . LYS E 2 3 ? 6.657 61.792 26.719 1.00 55.52 3 LYS P O 1
ATOM 1952 N N . ARG E 2 4 ? 8.643 62.536 25.952 1.00 53.54 4 ARG P N 1
ATOM 1953 C CA . ARG E 2 4 ? 8.056 63.525 25.057 1.00 51.52 4 ARG P CA 1
ATOM 1954 C C . ARG E 2 4 ? 7.329 62.837 23.916 1.00 49.96 4 ARG P C 1
ATOM 1955 O O . ARG E 2 4 ? 7.551 61.660 23.649 1.00 50.46 4 ARG P O 1
ATOM 1963 N N . PRO E 2 5 ? 6.446 63.567 23.225 1.00 48.77 5 PRO P N 1
ATOM 1964 C CA . PRO E 2 5 ? 5.720 62.960 22.110 1.00 47.92 5 PRO P CA 1
ATOM 1965 C C . PRO E 2 5 ? 6.646 62.813 20.902 1.00 45.74 5 PRO P C 1
ATOM 1966 O O . PRO E 2 5 ? 7.608 63.561 20.752 1.00 43.89 5 PRO P O 1
ATOM 1970 N N . PRO E 2 6 ? 6.374 61.834 20.032 1.00 44.94 6 PRO P N 1
ATOM 1971 C CA . PRO E 2 6 ? 7.239 61.670 18.862 1.00 43.34 6 PRO P CA 1
ATOM 1972 C C . PRO E 2 6 ? 7.027 62.827 17.898 1.00 41.26 6 PRO P C 1
ATOM 1973 O O . PRO E 2 6 ? 5.966 63.441 17.885 1.00 42.14 6 PRO P O 1
ATOM 1977 N N . PRO E 2 7 ? 8.041 63.157 17.091 1.00 39.39 7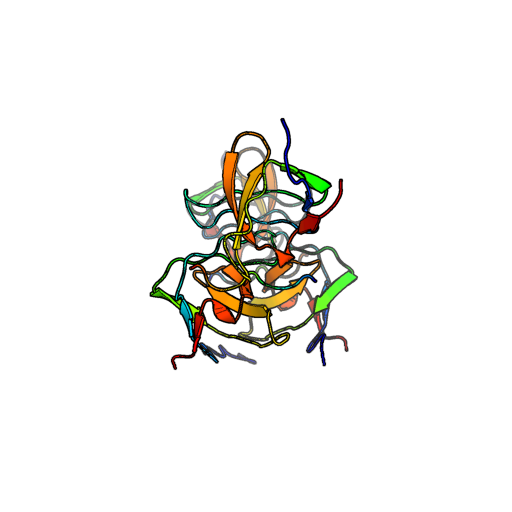 PRO P N 1
ATOM 1978 C CA . PRO E 2 7 ? 7.834 64.265 16.165 1.00 38.48 7 PRO P CA 1
ATOM 1979 C C . PRO E 2 7 ? 6.990 63.777 15.004 1.00 38.22 7 PRO P C 1
ATOM 1980 O O . PRO E 2 7 ? 7.039 62.605 14.643 1.00 38.13 7 PRO P O 1
ATOM 1984 N N . PRO E 2 8 ? 6.188 64.664 14.411 1.00 39.05 8 PRO P N 1
ATOM 1985 C CA . PRO E 2 8 ? 5.369 64.217 13.288 1.00 40.25 8 PRO P CA 1
ATOM 1986 C C . PRO E 2 8 ? 6.270 63.917 12.097 1.00 42.66 8 PRO P C 1
ATOM 1987 O O . PRO E 2 8 ? 7.373 64.459 11.994 1.00 42.61 8 PRO P O 1
ATOM 1991 N N . PRO E 2 9 ? 5.826 63.027 11.194 1.00 44.62 9 PRO P N 1
ATOM 1992 C CA . PRO E 2 9 ? 6.640 62.701 10.020 1.00 45.38 9 PRO P CA 1
ATOM 1993 C C . PRO E 2 9 ? 6.963 64.013 9.302 1.00 46.05 9 PRO P C 1
ATOM 1994 O O . PRO E 2 9 ? 6.174 64.954 9.354 1.00 45.85 9 PRO P O 1
ATOM 1998 N N . PRO E 2 10 ? 8.117 64.095 8.623 1.00 47.02 10 PRO P N 1
ATOM 1999 C CA . PRO E 2 10 ? 8.449 65.344 7.929 1.00 48.93 10 PRO P CA 1
ATOM 2000 C C . PRO E 2 10 ? 7.421 65.717 6.863 1.00 51.27 10 PRO P C 1
ATOM 2001 O O . PRO E 2 10 ? 6.767 64.847 6.285 1.00 51.18 10 PRO P O 1
ATOM 2005 N N . GLY E 2 11 ? 7.281 67.016 6.614 1.00 53.87 11 GLY P N 1
ATOM 2006 C CA . GLY E 2 11 ? 6.333 67.479 5.618 1.00 56.15 11 GLY P CA 1
ATOM 2007 C C . GLY E 2 11 ? 6.702 67.019 4.220 1.00 58.15 11 GLY P C 1
ATOM 2008 O O . GLY E 2 11 ? 7.755 66.360 4.072 1.00 58.70 11 GLY P O 1
ATOM 2009 N N . LYS F 2 3 ? 29.395 38.064 17.675 1.00 73.31 3 LYS Q N 1
ATOM 2010 C CA . LYS F 2 3 ? 30.254 38.851 18.604 1.00 72.98 3 LYS Q CA 1
ATOM 2011 C C . LYS F 2 3 ? 31.364 38.013 19.232 1.00 72.77 3 LYS Q C 1
ATOM 2012 O O . LYS F 2 3 ? 31.815 37.013 18.665 1.00 73.55 3 LYS Q O 1
ATOM 2018 N N . ARG F 2 4 ? 31.783 38.444 20.418 1.00 70.46 4 ARG Q N 1
ATOM 2019 C CA . ARG F 2 4 ? 32.844 37.803 21.179 1.00 67.82 4 ARG Q CA 1
ATOM 2020 C C . ARG F 2 4 ? 32.281 37.176 22.450 1.00 66.48 4 ARG Q C 1
ATOM 2021 O O . ARG F 2 4 ? 31.084 37.251 22.711 1.00 66.69 4 ARG Q O 1
ATOM 2029 N N . PRO F 2 5 ? 33.145 36.543 23.259 1.00 64.76 5 PRO Q N 1
ATOM 2030 C CA . PRO F 2 5 ? 32.688 35.923 24.505 1.00 62.56 5 PRO Q CA 1
ATOM 2031 C C . PRO F 2 5 ? 32.706 36.961 25.628 1.00 59.54 5 PRO Q C 1
ATOM 2032 O O . PRO F 2 5 ? 33.541 37.864 25.633 1.00 58.61 5 PRO Q O 1
ATOM 2036 N N . PRO F 2 6 ? 31.783 36.847 26.591 1.00 57.19 6 PRO Q N 1
ATOM 2037 C CA . PRO F 2 6 ? 31.739 37.802 27.698 1.00 55.36 6 PRO Q CA 1
ATOM 2038 C C . PRO F 2 6 ? 32.864 37.534 28.694 1.00 53.31 6 PRO Q C 1
ATOM 2039 O O . PRO F 2 6 ? 33.392 36.429 28.757 1.00 52.23 6 PRO Q O 1
ATOM 2043 N N . PRO F 2 7 ? 33.247 38.548 29.479 1.00 51.47 7 PRO Q N 1
ATOM 2044 C CA . PRO F 2 7 ? 34.316 38.365 30.459 1.00 51.50 7 PRO Q CA 1
ATOM 2045 C C . PRO F 2 7 ? 33.791 37.583 31.656 1.00 52.57 7 PRO Q C 1
ATOM 2046 O O . PRO F 2 7 ? 32.639 37.737 32.047 1.00 52.03 7 PRO Q O 1
ATOM 2050 N N . PRO F 2 8 ? 34.629 36.725 32.247 1.00 54.03 8 PRO Q N 1
ATOM 2051 C CA . PRO F 2 8 ? 34.176 35.952 33.403 1.00 55.61 8 PRO Q CA 1
ATOM 2052 C C . PRO F 2 8 ? 33.970 36.874 34.597 1.00 56.28 8 PRO Q C 1
ATOM 2053 O O . PRO F 2 8 ? 34.512 37.974 34.633 1.00 57.21 8 PRO Q O 1
ATOM 2057 N N . PRO F 2 9 ? 33.172 36.442 35.585 1.00 57.26 9 PRO Q N 1
ATOM 2058 C CA . PRO F 2 9 ? 32.920 37.259 36.775 1.00 57.20 9 PRO Q CA 1
ATOM 2059 C C . PRO F 2 9 ? 34.244 37.636 37.427 1.00 58.31 9 PRO Q C 1
ATOM 2060 O O . PRO F 2 9 ? 35.174 36.833 37.459 1.00 57.96 9 PRO Q O 1
ATOM 2064 N N . PRO F 2 10 ? 34.347 38.859 37.963 1.00 59.80 10 PRO Q N 1
ATOM 2065 C CA . PRO F 2 10 ? 35.601 39.270 38.602 1.00 61.73 10 PRO Q CA 1
ATOM 2066 C C . PRO F 2 10 ? 35.935 38.403 39.815 1.00 63.77 10 PRO Q C 1
ATOM 2067 O O . PRO F 2 10 ? 35.037 37.944 40.521 1.00 64.19 10 PRO Q O 1
ATOM 2071 N N . GLY F 2 11 ? 37.226 38.179 40.048 1.00 66.09 11 GLY Q N 1
ATOM 2072 C CA . GLY F 2 11 ? 37.638 37.363 41.179 1.00 67.30 11 GLY Q CA 1
ATOM 2073 C C . GLY F 2 11 ? 37.601 38.118 42.496 1.00 68.62 11 GLY Q C 1
ATOM 2074 O O . GLY F 2 11 ? 37.477 39.361 42.469 1.00 68.77 11 GLY Q O 1
#

Radius of gyration: 22.82 Å; Cα contacts (8 Å, |Δi|>4): 659; chains: 6; bounding box: 66×62×39 Å

GO terms:
  GO:0005515 protein binding (F, IPI)
  GO:0005938 cell cortex (C, IDA)
  GO:0005884 actin filament (C, IDA)
  GO:0030027 lamellipodium (C, IDA)
  GO:0030863 cortical cytoskeleton (C, IDA)
  GO:0008076 voltage-gated potassium channel complex (C, IDA)
  GO:0006886 intracellular protein transport (P, IMP)
  GO:0005856 cytoskeleton (C, TAS)
  GO:0005829 cytosol (C, TAS)
  GO:0005737 cytoplasm (C, IDA)
  GO:0045296 cadherin binding (F, HDA)
  GO:0005886 plasma membrane (C, IDA)
  GO:0005925 focal adhesion (C, HDA)
  GO:0030838 positive regulation of actin filament polymerization (P, IMP)
  GO:0045987 positive regulation of smooth muscle contraction (P, IMP)
  GO:0005522 profilin binding (F, IPI)

B-factor: mean 40.93, std 11.7, range [20.95, 88.79]

Sequence (262 aa):
NDLGITAVALYDYQAAGDDEISFDPDDIITNIEMIDDGWWRGVCKGRYGLFPANYVELRQDLGITAVALYDYQAAGDDEISFDPDDIITNIEMIDDGWWRGVCKGRYGLFPANYVELRQGPLGSENDLGITAVALYDYQAAGDDEISFDPDDIITNIEMIDDGWWRGVCKGRYGLFPANYVELRQDLGITAVALYDYQAAGDDEISFDPDDIITNIEMIDDGWWRGVCKGRYGLFPANYVELRQKRPPPPPPGKRPPPPPPG

CATH classification: 2.30.30.40

Secondary structure (DSSP, 8-state):
-TT-S-EEE-S-B--SSTTB--B-TT-EEEEEE--SSSEEEEEETTEEEEEEGGGEEE--/---S-EEE-S-B--SSTTB--B-TT-EEEEEE-SSSSEEEEEETTEEEEEEGGGEEE--/--S-------S-EEE-S-B--SSTTB--B-TT-EEEEEEE-SSSEEEEEETTEEEEEEGGGEEE--/---S-EEE-S-B--SSTTB--B-TT-EEEEEE--SSSEEEEEETTEEEEEEGGGEEE--/-PPPPPPP-/--PPPPPP-

InterPro domains:
  IPR001452 SH3 domain [PF14604] (499-547)
  IPR001452 SH3 domain [PR00452] (495-505)
  IPR001452 SH3 domain [PR00452] (509-524)
  IPR001452 SH3 domain [PR00452] (526-535)
  IPR001452 SH3 domain [PR00452] (537-549)
  IPR001452 SH3 domain [PS50002] (492-550)
  IPR001452 SH3 domain [SM00326] (495-550)
  IPR003134 Hs1/Cortactin [PF02218] (83-117)
  IPR003134 Hs1/Cortactin [PF02218] (120-155)
  IPR003134 Hs1/Cortactin [PF02218] (157-192)
  IPR003134 Hs1/Cortactin [PF02218] (194-228)
  IPR003134 Hs1/Cortactin [PF02218] (231-266)
  IPR003134 Hs1/Cortactin [PF02218] (268-303)
  IPR003134 Hs1/Cortactin [PF02218] (305-330)
  IPR003134 Hs1/Cortactin [PS51090] (80-116)
  IPR003134 Hs1/Cortactin [PS51090] (117-153)
  IPR003134 Hs1/Cortactin [PS51090] (154-190)
  IPR003134 Hs1/Cortactin [PS51090] (191-227)
  IPR003134 Hs1/Cortactin [PS51090] (228-264)
  IPR003134 Hs1/Cortactin [PS51090] (265-301)

Organism: Homo sapiens (NCBI:txid9606)